Protein AF-A0A1B0ALI1-F1 (afdb_monomer_lite)

Radius of gyration: 23.18 Å; chains: 1; bounding box: 60×44×65 Å

Structure (mmCIF, N/CA/C/O backbone):
data_AF-A0A1B0ALI1-F1
#
_entry.id   AF-A0A1B0ALI1-F1
#
loop_
_atom_site.group_PDB
_atom_site.id
_atom_site.type_symbol
_atom_site.label_atom_id
_atom_site.label_alt_id
_atom_site.label_comp_id
_atom_site.label_asym_id
_atom_site.label_entity_id
_atom_site.label_seq_id
_atom_site.pdbx_PDB_ins_code
_atom_site.Cartn_x
_atom_site.Cartn_y
_atom_site.Cartn_z
_atom_site.occupancy
_atom_site.B_iso_or_equiv
_atom_site.auth_seq_id
_atom_site.auth_comp_id
_atom_site.auth_asym_id
_atom_site.auth_atom_id
_atom_site.pdbx_PDB_model_num
ATOM 1 N N . PHE A 1 1 ? 33.436 17.472 -43.144 1.00 32.84 1 PHE A N 1
ATOM 2 C CA . PHE A 1 1 ? 33.198 16.583 -41.991 1.00 32.84 1 PHE A CA 1
ATOM 3 C C . PHE A 1 1 ? 34.363 16.717 -41.020 1.00 32.84 1 PHE A C 1
ATOM 5 O O . PHE A 1 1 ? 35.356 16.025 -41.180 1.00 32.84 1 PHE A O 1
ATOM 12 N N . HIS A 1 2 ? 34.279 17.649 -40.067 1.00 31.80 2 HIS A N 1
ATOM 13 C CA . HIS A 1 2 ? 35.207 17.692 -38.935 1.00 31.80 2 HIS A CA 1
ATOM 14 C C . HIS A 1 2 ? 34.545 16.963 -37.767 1.00 31.80 2 HIS A C 1
ATOM 16 O O . HIS A 1 2 ? 33.461 17.344 -37.331 1.00 31.80 2 HIS A O 1
ATOM 22 N N . GLN A 1 3 ? 35.166 15.867 -37.336 1.00 30.95 3 GLN A N 1
ATOM 23 C CA . GLN A 1 3 ? 34.775 15.105 -36.157 1.00 30.95 3 GLN A CA 1
ATOM 24 C C . GLN A 1 3 ? 35.036 15.959 -34.913 1.00 30.95 3 GLN A C 1
ATOM 26 O O . GLN A 1 3 ? 36.178 16.317 -34.634 1.00 30.95 3 GLN A O 1
ATOM 31 N N . LEU A 1 4 ? 33.977 16.294 -34.178 1.00 31.38 4 LEU A N 1
ATOM 32 C CA . LEU A 1 4 ? 34.093 16.810 -32.818 1.00 31.38 4 LEU A CA 1
ATOM 33 C C . LEU A 1 4 ? 34.439 15.630 -31.904 1.00 31.38 4 LEU A C 1
ATOM 35 O O . LEU A 1 4 ? 33.704 14.643 -31.857 1.00 31.38 4 LEU A O 1
ATOM 39 N N . GLN A 1 5 ? 35.591 15.712 -31.238 1.00 33.09 5 GLN A N 1
ATOM 40 C CA . GLN A 1 5 ? 36.026 14.714 -30.265 1.00 33.09 5 GLN A CA 1
ATOM 41 C C . GLN A 1 5 ? 35.113 14.717 -29.025 1.00 33.09 5 GLN A C 1
ATOM 43 O O . GLN A 1 5 ? 34.617 15.778 -28.638 1.00 33.09 5 GLN A O 1
ATOM 48 N N . PRO A 1 6 ? 34.899 13.553 -28.384 1.00 28.88 6 PRO A N 1
ATOM 49 C CA . PRO A 1 6 ? 34.124 13.469 -27.158 1.00 28.88 6 PRO A CA 1
ATOM 50 C C . PRO A 1 6 ? 34.888 14.119 -26.003 1.00 28.88 6 PRO A C 1
ATOM 52 O O . PRO A 1 6 ? 36.070 13.853 -25.783 1.00 28.88 6 PRO A O 1
ATOM 55 N N . VAL A 1 7 ? 34.189 14.968 -25.253 1.00 29.80 7 VAL A N 1
ATOM 56 C CA . VAL A 1 7 ? 34.693 15.542 -24.006 1.00 29.80 7 VAL A CA 1
ATOM 57 C C . VAL A 1 7 ? 34.769 14.420 -22.968 1.00 29.80 7 VAL A C 1
ATOM 59 O O . VAL A 1 7 ? 33.751 13.863 -22.565 1.00 29.80 7 VAL A O 1
ATOM 62 N N . HIS A 1 8 ? 35.985 14.070 -22.550 1.00 27.95 8 HIS A N 1
ATOM 63 C CA . HIS A 1 8 ? 36.225 13.127 -21.461 1.00 27.95 8 HIS A CA 1
ATOM 64 C C . HIS A 1 8 ? 36.048 13.839 -20.113 1.00 27.95 8 HIS A C 1
ATOM 66 O O . HIS A 1 8 ? 36.942 14.532 -19.632 1.00 27.95 8 HIS A O 1
ATOM 72 N N . TYR A 1 9 ? 34.886 13.643 -19.490 1.00 32.22 9 TYR A N 1
ATOM 73 C CA . TYR A 1 9 ? 34.555 14.175 -18.160 1.00 32.22 9 TYR A CA 1
ATOM 74 C C . TYR A 1 9 ? 35.315 13.495 -17.007 1.00 32.22 9 TYR A C 1
ATOM 76 O O . TYR A 1 9 ? 35.195 13.914 -15.859 1.00 32.22 9 TYR A O 1
ATOM 84 N N . SER A 1 10 ? 36.149 12.494 -17.302 1.00 32.81 10 SER A N 1
ATOM 85 C CA . SER A 1 10 ? 36.986 11.780 -16.329 1.00 32.81 10 SER A CA 1
ATOM 86 C C . SER A 1 10 ? 38.002 12.670 -15.599 1.00 32.81 10 SER A C 1
ATOM 88 O O . SER A 1 10 ? 38.532 12.254 -14.579 1.00 32.81 10 SER A O 1
ATOM 90 N N . ASN A 1 11 ? 38.248 13.892 -16.083 1.00 32.81 11 ASN A N 1
ATOM 91 C CA . ASN A 1 11 ? 39.184 14.843 -15.471 1.00 32.81 11 ASN A CA 1
ATOM 92 C C . ASN A 1 11 ? 38.498 15.932 -14.619 1.00 32.81 11 ASN A C 1
ATOM 94 O O . ASN A 1 11 ? 39.184 16.824 -14.133 1.00 32.81 11 ASN A O 1
ATOM 98 N N . LEU A 1 12 ? 37.166 15.903 -14.469 1.00 33.09 12 LEU A N 1
ATOM 99 C CA . LEU A 1 12 ? 36.395 16.913 -13.719 1.00 33.09 12 LEU A CA 1
ATOM 100 C C . LEU A 1 12 ? 35.809 16.405 -12.395 1.00 33.09 12 LEU A C 1
ATOM 102 O O . LEU A 1 12 ? 35.172 17.174 -11.680 1.00 33.09 12 LEU A O 1
ATOM 106 N N . LEU A 1 13 ? 36.029 15.139 -12.050 1.00 32.25 13 LEU A N 1
ATOM 107 C CA . LEU A 1 13 ? 35.636 14.584 -10.760 1.00 32.25 13 LEU A CA 1
ATOM 108 C C . LEU A 1 13 ? 36.898 14.321 -9.946 1.00 32.25 13 LEU A C 1
ATOM 110 O O . LEU A 1 13 ? 37.387 13.195 -9.868 1.00 32.25 13 LEU A O 1
ATOM 114 N N . ASP A 1 14 ? 37.429 15.389 -9.350 1.00 30.42 14 ASP A N 1
ATOM 115 C CA . ASP A 1 14 ? 38.238 15.227 -8.149 1.00 30.42 14 ASP A CA 1
ATOM 116 C C . ASP A 1 14 ? 37.449 14.372 -7.152 1.00 30.42 14 ASP A C 1
ATOM 118 O O . ASP A 1 14 ? 36.233 14.517 -6.996 1.00 30.42 14 ASP A O 1
ATOM 122 N N . ARG A 1 15 ? 38.168 13.419 -6.557 1.00 36.44 15 ARG A N 1
ATOM 123 C CA . ARG A 1 15 ? 37.674 12.340 -5.700 1.00 36.44 15 ARG A CA 1
ATOM 124 C C . ARG A 1 15 ? 36.588 12.834 -4.743 1.00 36.44 15 ARG A C 1
ATOM 126 O O . ARG A 1 15 ? 36.885 13.466 -3.733 1.00 36.44 15 ARG A O 1
ATOM 133 N N . PHE A 1 16 ? 35.336 12.479 -5.021 1.00 32.09 16 PHE A N 1
ATOM 134 C CA . PHE A 1 16 ? 34.331 12.416 -3.971 1.00 32.09 16 PHE A CA 1
ATOM 135 C C . PHE A 1 16 ? 34.730 11.256 -3.060 1.00 32.09 16 PHE A C 1
ATOM 137 O O . PHE A 1 16 ? 34.441 10.097 -3.351 1.00 32.09 16 PHE A O 1
ATOM 144 N N . GLU A 1 17 ? 35.440 11.563 -1.977 1.00 36.41 17 GLU A N 1
ATOM 145 C CA . GLU A 1 17 ? 35.548 10.664 -0.832 1.00 36.41 17 GLU A CA 1
ATOM 146 C C . GLU A 1 17 ? 34.146 10.547 -0.223 1.00 36.41 17 GLU A C 1
ATOM 148 O O . GLU A 1 17 ? 33.720 11.338 0.620 1.00 36.41 17 GLU A O 1
ATOM 153 N N . VAL A 1 18 ? 33.370 9.593 -0.740 1.00 37.62 18 VAL A N 1
ATOM 154 C CA . VAL A 1 18 ? 32.089 9.201 -0.160 1.00 37.62 18 VAL A CA 1
ATOM 155 C C . VAL A 1 18 ? 32.411 8.464 1.132 1.00 37.62 18 VAL A C 1
ATOM 157 O O . VAL A 1 18 ? 32.644 7.261 1.125 1.00 37.62 18 VAL A O 1
ATOM 160 N N . HIS A 1 19 ? 32.453 9.197 2.241 1.00 41.09 19 HIS A N 1
ATOM 161 C CA . HIS A 1 19 ? 32.650 8.602 3.555 1.00 41.09 19 HIS A CA 1
ATOM 162 C C . HIS A 1 19 ? 31.499 7.634 3.869 1.00 41.09 19 HIS A C 1
ATOM 164 O O . HIS A 1 19 ? 30.334 8.045 3.933 1.00 41.09 19 HIS A O 1
ATOM 170 N N . CYS A 1 20 ? 31.814 6.349 4.055 1.00 41.03 20 CYS A N 1
ATOM 171 C CA . CYS A 1 20 ? 30.824 5.332 4.382 1.00 41.03 20 CYS A CA 1
ATOM 172 C C . CYS A 1 20 ? 30.666 5.206 5.911 1.00 41.03 20 CYS A C 1
ATOM 174 O O . CYS A 1 20 ? 31.640 4.936 6.615 1.00 41.03 20 CYS A O 1
ATOM 176 N N . PRO A 1 21 ? 29.448 5.350 6.467 1.00 53.84 21 PRO A N 1
ATOM 177 C CA . PRO A 1 21 ? 29.179 5.010 7.863 1.00 53.84 21 PRO A CA 1
ATOM 178 C C . PRO A 1 21 ? 29.490 3.529 8.147 1.00 53.84 21 PRO A C 1
ATOM 180 O O . PRO A 1 21 ? 29.263 2.667 7.297 1.00 53.84 21 PRO A O 1
ATOM 183 N N . SER A 1 22 ? 29.977 3.215 9.354 1.00 58.53 22 SER A N 1
ATOM 184 C CA . SER A 1 22 ? 30.558 1.900 9.701 1.00 58.53 22 SER A CA 1
ATOM 185 C C . SER A 1 22 ? 29.599 0.695 9.630 1.00 58.53 22 SER A C 1
ATOM 187 O O . SER A 1 22 ? 30.050 -0.459 9.636 1.00 58.53 22 SER A O 1
ATOM 189 N N . ASP A 1 23 ? 28.289 0.940 9.558 1.00 76.19 23 ASP A N 1
ATOM 190 C CA . ASP A 1 23 ? 27.212 -0.053 9.480 1.00 76.19 23 ASP A CA 1
ATOM 191 C C . ASP A 1 23 ? 26.633 -0.240 8.063 1.00 76.19 23 ASP A C 1
ATOM 193 O O . ASP A 1 23 ? 25.778 -1.110 7.848 1.00 76.19 23 ASP A O 1
ATOM 197 N N . LYS A 1 24 ? 27.108 0.534 7.081 1.00 77.94 24 LYS A N 1
ATOM 198 C CA . LYS A 1 24 ? 26.662 0.468 5.685 1.00 77.94 24 LYS A CA 1
ATOM 199 C C . LYS A 1 24 ? 27.720 -0.149 4.776 1.00 77.94 24 LYS A C 1
ATOM 201 O O . LYS A 1 24 ? 28.886 -0.292 5.124 1.00 77.94 24 LYS A O 1
ATOM 206 N N . CYS A 1 25 ? 27.256 -0.600 3.620 1.00 79.44 25 CYS A N 1
ATOM 207 C CA . CYS A 1 25 ? 28.050 -1.130 2.529 1.00 79.44 25 CYS A CA 1
ATOM 208 C C . CYS A 1 25 ? 27.722 -0.352 1.265 1.00 79.44 25 CYS A C 1
ATOM 210 O O . CYS A 1 25 ? 26.548 -0.230 0.896 1.00 79.44 25 CYS A O 1
ATOM 212 N N . LEU A 1 26 ? 28.757 0.121 0.585 1.00 77.50 26 LEU A N 1
ATOM 213 C CA . LEU A 1 26 ? 28.630 0.730 -0.727 1.00 77.50 26 LEU A CA 1
ATOM 214 C C . LEU A 1 26 ? 28.627 -0.365 -1.798 1.00 77.50 26 LEU A C 1
ATOM 216 O O . LEU A 1 26 ? 29.558 -1.168 -1.871 1.00 77.50 26 LEU A O 1
ATOM 220 N N . LEU A 1 27 ? 27.570 -0.418 -2.614 1.00 75.38 27 LEU A N 1
ATOM 221 C CA . LEU A 1 27 ? 27.485 -1.338 -3.746 1.00 75.38 27 LEU A CA 1
ATOM 222 C C . LEU A 1 27 ? 27.875 -0.648 -5.051 1.00 75.38 27 LEU A C 1
ATOM 224 O O . LEU A 1 27 ? 27.287 0.371 -5.412 1.00 75.38 27 LEU A O 1
ATOM 228 N N . LEU A 1 28 ? 28.812 -1.265 -5.769 1.00 75.94 28 LEU A N 1
ATOM 229 C CA . LEU A 1 28 ? 29.236 -0.872 -7.113 1.00 75.94 28 LEU A CA 1
ATOM 230 C C . LEU A 1 28 ? 28.775 -1.891 -8.158 1.00 75.94 28 LEU A C 1
ATOM 232 O O . LEU A 1 28 ? 28.726 -3.093 -7.883 1.00 75.94 28 LEU A O 1
ATOM 236 N N . ALA A 1 29 ? 28.479 -1.418 -9.361 1.00 75.69 29 ALA A N 1
ATOM 237 C CA . ALA A 1 29 ? 28.271 -2.228 -10.553 1.00 75.69 29 ALA A CA 1
ATOM 238 C C . ALA A 1 29 ? 29.623 -2.732 -11.119 1.00 75.69 29 ALA A C 1
ATOM 240 O O . ALA A 1 29 ? 30.680 -2.261 -10.695 1.00 75.69 29 ALA A O 1
ATOM 241 N N . PRO A 1 30 ? 29.637 -3.714 -12.047 1.00 79.56 30 PRO A N 1
ATOM 242 C CA . PRO A 1 30 ? 30.870 -4.255 -12.629 1.00 79.56 30 PRO A CA 1
ATOM 243 C C . PRO A 1 30 ? 31.779 -3.217 -13.297 1.00 79.56 30 PRO A C 1
ATOM 245 O O . PRO A 1 30 ? 32.979 -3.451 -13.402 1.00 79.56 30 PRO A O 1
ATOM 248 N N . ASP A 1 31 ? 31.206 -2.106 -13.752 1.00 71.94 31 ASP A N 1
ATOM 249 C CA . ASP A 1 31 ? 31.863 -0.952 -14.369 1.00 71.94 31 ASP A CA 1
ATOM 250 C C . ASP A 1 31 ? 32.210 0.161 -13.364 1.00 71.94 31 ASP A C 1
ATOM 252 O O . ASP A 1 31 ? 32.497 1.285 -13.765 1.00 71.94 31 ASP A O 1
ATOM 256 N N . ASP A 1 32 ? 32.209 -0.159 -12.066 1.00 63.19 32 ASP A N 1
ATOM 257 C CA . ASP A 1 32 ? 32.505 0.753 -10.956 1.00 63.19 32 ASP A CA 1
ATOM 258 C C . ASP A 1 32 ? 31.491 1.891 -10.759 1.00 63.19 32 ASP A C 1
ATOM 260 O O . ASP A 1 32 ? 31.721 2.803 -9.964 1.00 63.19 32 ASP A O 1
ATOM 264 N N . GLU A 1 33 ? 30.325 1.812 -11.405 1.00 60.09 33 GLU A N 1
ATOM 265 C CA . GLU A 1 33 ? 29.232 2.749 -11.165 1.00 60.09 33 GLU A CA 1
ATOM 266 C C . GLU A 1 33 ? 28.601 2.525 -9.778 1.00 60.09 33 GLU A C 1
ATOM 268 O O . GLU A 1 33 ? 28.365 1.387 -9.357 1.00 60.09 33 GLU A O 1
ATOM 273 N N . PHE A 1 34 ? 28.290 3.603 -9.052 1.00 63.97 34 PHE A N 1
ATOM 274 C CA . PHE A 1 34 ? 27.552 3.509 -7.793 1.00 63.97 34 PHE A CA 1
ATOM 275 C C . PHE A 1 34 ? 26.134 2.980 -8.026 1.00 63.97 34 PHE A C 1
ATOM 277 O O . PHE A 1 34 ? 25.374 3.531 -8.817 1.00 63.97 34 PHE A O 1
ATOM 284 N N . VAL A 1 35 ? 25.750 1.950 -7.272 1.00 67.06 35 VAL A N 1
ATOM 285 C CA . VAL A 1 35 ? 24.404 1.368 -7.329 1.00 67.06 35 VAL A CA 1
ATOM 286 C C . VAL A 1 35 ? 23.538 1.902 -6.193 1.00 67.06 35 VAL A C 1
ATOM 288 O O . VAL A 1 35 ? 22.478 2.476 -6.429 1.00 67.06 35 VAL A O 1
ATOM 291 N N . CYS A 1 36 ? 23.945 1.653 -4.945 1.00 65.19 36 CYS A N 1
ATOM 292 C CA . CYS A 1 36 ? 23.231 2.090 -3.742 1.00 65.19 36 CYS A CA 1
ATOM 293 C C . CYS A 1 36 ? 24.068 1.863 -2.469 1.00 65.19 36 CYS A C 1
ATOM 295 O O . CYS A 1 36 ? 25.071 1.147 -2.486 1.00 65.19 36 CYS A O 1
ATOM 297 N N . LEU A 1 37 ? 23.597 2.416 -1.345 1.00 70.44 37 LEU A N 1
ATOM 298 C CA . LEU A 1 37 ? 24.033 2.034 0.001 1.00 70.44 37 LEU A CA 1
ATOM 299 C C . LEU A 1 37 ? 23.087 0.974 0.571 1.00 70.44 37 LEU A C 1
ATOM 301 O O . LEU A 1 37 ? 21.864 1.136 0.552 1.00 70.44 37 LEU A O 1
ATOM 305 N N . VAL A 1 38 ? 23.650 -0.100 1.113 1.00 73.62 38 VAL A N 1
ATOM 306 C CA . VAL A 1 38 ? 22.904 -1.164 1.796 1.00 73.62 38 VAL A CA 1
ATOM 307 C C . VAL A 1 38 ? 23.447 -1.384 3.199 1.00 73.62 38 VAL A C 1
ATOM 309 O O . VAL A 1 38 ? 24.514 -0.892 3.546 1.00 73.62 38 VAL A O 1
ATOM 312 N N . ASP A 1 39 ? 22.728 -2.141 4.022 1.00 82.69 39 ASP A N 1
ATOM 313 C CA . ASP A 1 39 ? 23.275 -2.594 5.301 1.00 82.69 39 ASP A CA 1
ATOM 314 C C . ASP A 1 39 ? 24.482 -3.510 5.079 1.00 82.69 39 ASP A C 1
ATOM 316 O O . ASP A 1 39 ? 24.499 -4.327 4.150 1.00 82.69 39 ASP A O 1
ATOM 320 N N . LYS A 1 40 ? 25.472 -3.425 5.972 1.00 85.44 40 LYS A N 1
ATOM 321 C CA . LYS A 1 40 ? 26.687 -4.250 5.935 1.00 85.44 40 LYS A CA 1
ATOM 322 C C . LYS A 1 40 ? 26.400 -5.746 5.767 1.00 85.44 40 LYS A C 1
ATOM 324 O O . LYS A 1 40 ? 27.022 -6.400 4.934 1.00 85.44 40 LYS A O 1
ATOM 329 N N . SER A 1 41 ? 25.384 -6.258 6.461 1.00 87.88 41 SER A N 1
ATOM 330 C CA . SER A 1 41 ? 24.934 -7.656 6.376 1.00 87.88 41 SER A CA 1
ATOM 331 C C . SER A 1 41 ? 24.560 -8.091 4.954 1.00 87.88 41 SER A C 1
ATOM 333 O O . SER A 1 41 ? 24.792 -9.233 4.557 1.00 87.88 41 SER A O 1
ATOM 335 N N . LYS A 1 42 ? 24.012 -7.175 4.149 1.00 80.38 42 LYS A N 1
ATOM 336 C CA . LYS A 1 42 ? 23.669 -7.436 2.751 1.00 80.38 42 LYS A CA 1
ATOM 337 C C . LYS A 1 42 ? 24.913 -7.442 1.866 1.00 80.38 42 LYS A C 1
ATOM 339 O O . LYS A 1 42 ? 25.015 -8.294 0.989 1.00 80.38 42 LYS A O 1
ATOM 344 N N . GLY A 1 43 ? 25.871 -6.549 2.115 1.00 87.62 43 GLY A N 1
ATOM 345 C CA . GLY A 1 43 ? 27.181 -6.588 1.457 1.00 87.62 43 GLY A CA 1
ATOM 346 C C . GLY A 1 43 ? 27.932 -7.894 1.736 1.00 87.62 43 GLY A C 1
ATOM 347 O O . GLY A 1 43 ? 28.430 -8.536 0.815 1.00 87.62 43 GLY A O 1
ATOM 348 N N . GLU A 1 44 ? 27.934 -8.351 2.989 1.00 90.31 44 GLU A N 1
ATOM 349 C CA . GLU A 1 44 ? 28.519 -9.639 3.388 1.00 90.31 44 GLU A CA 1
ATOM 350 C C . GLU A 1 44 ? 27.839 -10.821 2.691 1.00 90.31 44 GLU A C 1
ATOM 352 O O . GLU A 1 44 ? 28.517 -11.745 2.241 1.00 90.31 44 GLU A O 1
ATOM 357 N N . TRP A 1 45 ? 26.514 -10.772 2.534 1.00 92.12 45 TRP A N 1
ATOM 358 C CA . TRP A 1 45 ? 25.770 -11.767 1.765 1.00 92.12 45 TRP A CA 1
ATOM 359 C C . TRP A 1 45 ? 26.233 -11.830 0.298 1.00 92.12 45 TRP A C 1
ATOM 361 O O . TRP A 1 45 ? 26.481 -12.924 -0.204 1.00 92.12 45 TRP A O 1
ATOM 371 N N . TYR A 1 46 ? 26.458 -10.690 -0.371 1.00 91.44 46 TYR A N 1
ATOM 372 C CA . TYR A 1 46 ? 27.001 -10.672 -1.742 1.00 91.44 46 TYR A CA 1
ATOM 373 C C . TYR A 1 46 ? 28.385 -11.327 -1.844 1.00 91.44 46 TYR A C 1
ATOM 375 O O . TYR A 1 46 ? 28.674 -12.000 -2.836 1.00 91.44 46 TYR A O 1
ATOM 383 N N . LEU A 1 47 ? 29.238 -11.147 -0.831 1.00 89.81 47 LEU A N 1
ATOM 384 C CA . LEU A 1 47 ? 30.556 -11.785 -0.778 1.00 89.81 47 LEU A CA 1
ATOM 385 C C . LEU A 1 47 ? 30.441 -13.293 -0.541 1.00 89.81 47 LEU A C 1
ATOM 387 O O . LEU A 1 47 ? 31.090 -14.077 -1.237 1.00 89.81 47 LEU A O 1
ATOM 391 N N . LYS A 1 48 ? 29.588 -13.693 0.409 1.00 92.38 48 LYS A N 1
ATOM 392 C CA . LYS A 1 48 ? 29.349 -15.091 0.781 1.00 92.38 48 LYS A CA 1
ATOM 393 C C . LYS A 1 48 ? 28.793 -15.909 -0.382 1.00 92.38 48 LYS A C 1
ATOM 395 O O . LYS A 1 48 ? 29.280 -17.001 -0.639 1.00 92.38 48 LYS A O 1
ATOM 400 N N . GLU A 1 49 ? 27.813 -15.369 -1.099 1.00 92.38 49 GLU A N 1
ATOM 401 C CA . GLU A 1 49 ? 27.187 -16.036 -2.247 1.00 92.38 49 GLU A CA 1
ATOM 402 C C . GLU A 1 49 ? 28.022 -15.912 -3.532 1.00 92.38 49 GLU A C 1
ATOM 404 O O . GLU A 1 49 ? 27.583 -16.295 -4.615 1.00 92.38 49 GLU A O 1
ATOM 409 N N . HIS A 1 50 ? 29.232 -15.346 -3.442 1.00 90.19 50 HIS A N 1
ATOM 410 C CA . HIS A 1 50 ? 30.113 -15.093 -4.579 1.00 90.19 50 HIS A CA 1
ATOM 411 C C . HIS A 1 50 ? 29.456 -14.265 -5.696 1.00 90.19 50 HIS A C 1
ATOM 413 O O . HIS A 1 50 ? 29.840 -14.381 -6.864 1.00 90.19 50 HIS A O 1
ATOM 419 N N . LEU A 1 51 ? 28.501 -13.405 -5.336 1.00 87.44 51 LEU A N 1
ATOM 420 C CA . LEU A 1 51 ? 27.778 -12.493 -6.224 1.00 87.44 51 LEU A CA 1
ATOM 421 C C . LEU A 1 51 ? 28.459 -11.126 -6.346 1.00 87.44 51 LEU A C 1
ATOM 423 O O . LEU A 1 51 ? 28.103 -10.343 -7.224 1.00 87.44 51 LEU A O 1
ATOM 427 N N . GLY A 1 52 ? 29.453 -10.847 -5.505 1.00 90.19 52 GLY A N 1
ATOM 428 C CA . GLY A 1 52 ? 30.287 -9.655 -5.575 1.00 90.19 52 GLY A CA 1
ATOM 429 C C . GLY A 1 52 ? 31.709 -9.891 -5.074 1.00 90.19 52 GLY A C 1
ATOM 430 O O . GLY A 1 52 ? 32.060 -10.977 -4.613 1.00 90.19 52 GLY A O 1
ATOM 431 N N . THR A 1 53 ? 32.536 -8.862 -5.193 1.00 90.06 53 THR A N 1
ATOM 432 C CA . THR A 1 53 ? 33.931 -8.809 -4.756 1.00 90.06 53 THR A CA 1
ATOM 433 C C . THR A 1 53 ? 34.140 -7.579 -3.893 1.00 90.06 53 THR A C 1
ATOM 435 O O . THR A 1 53 ? 33.679 -6.495 -4.247 1.00 90.06 53 THR A O 1
ATOM 438 N N . LYS A 1 54 ? 34.843 -7.735 -2.773 1.00 87.75 54 LYS A N 1
ATOM 439 C CA . LYS A 1 54 ? 35.177 -6.616 -1.894 1.00 87.75 54 LYS A CA 1
ATOM 440 C C . LYS A 1 54 ? 36.224 -5.737 -2.581 1.00 87.75 54 LYS A C 1
ATOM 442 O O . LYS A 1 54 ? 37.231 -6.266 -3.044 1.00 87.75 54 LYS A O 1
ATOM 447 N N . VAL A 1 55 ? 35.959 -4.436 -2.668 1.00 81.38 55 VAL A N 1
ATOM 448 C CA . VAL A 1 55 ? 36.838 -3.452 -3.328 1.00 81.38 55 VAL A CA 1
ATOM 449 C C . VAL A 1 55 ? 37.609 -2.639 -2.300 1.00 81.38 55 VAL A C 1
ATOM 451 O O . VAL A 1 55 ? 38.803 -2.431 -2.476 1.00 81.38 55 VAL A O 1
ATOM 454 N N . ASP A 1 56 ? 36.942 -2.255 -1.210 1.00 72.12 56 ASP A N 1
ATOM 455 C CA . ASP A 1 56 ? 37.539 -1.483 -0.123 1.00 72.12 56 ASP A CA 1
ATOM 456 C C . ASP A 1 56 ? 37.224 -2.123 1.235 1.00 72.12 56 ASP A C 1
ATOM 458 O O . ASP A 1 56 ? 36.100 -2.571 1.499 1.00 72.12 56 ASP A O 1
ATOM 462 N N . CYS A 1 57 ? 38.244 -2.203 2.088 1.00 61.91 57 CYS A N 1
ATOM 463 C CA . CYS A 1 57 ? 38.149 -2.729 3.437 1.00 61.91 57 CYS A CA 1
ATOM 464 C C . CYS A 1 57 ? 37.775 -1.691 4.490 1.00 61.91 57 CYS A C 1
ATOM 466 O O . CYS A 1 57 ? 37.104 -2.094 5.442 1.00 61.91 57 CYS A O 1
ATOM 468 N N . GLU A 1 58 ? 38.179 -0.434 4.323 1.00 58.97 58 GLU A N 1
ATOM 469 C CA . GLU A 1 58 ? 37.970 0.640 5.295 1.00 58.97 58 GLU A CA 1
ATOM 470 C C . GLU A 1 58 ? 36.527 1.159 5.219 1.00 58.97 58 GLU A C 1
ATOM 472 O O . GLU A 1 58 ? 35.833 1.154 6.234 1.00 58.97 58 GLU A O 1
ATOM 477 N N . ASP A 1 59 ? 36.017 1.421 4.012 1.00 63.91 59 ASP A N 1
ATOM 478 C CA . ASP A 1 59 ? 34.637 1.889 3.772 1.00 63.91 59 ASP A CA 1
ATOM 479 C C . ASP A 1 59 ? 33.629 0.758 3.459 1.00 63.91 59 ASP A C 1
ATOM 481 O O . ASP A 1 59 ? 32.491 1.001 3.068 1.00 63.91 59 ASP A O 1
ATOM 485 N N . PHE A 1 60 ? 34.043 -0.506 3.605 1.00 77.44 60 PHE A N 1
ATOM 486 C CA . PHE A 1 60 ? 33.254 -1.709 3.294 1.00 77.44 60 PHE A CA 1
ATOM 487 C C . PHE A 1 60 ? 32.477 -1.629 1.959 1.00 77.44 60 PHE A C 1
ATOM 489 O O . PHE A 1 60 ? 31.245 -1.666 1.904 1.00 77.44 60 PHE A O 1
ATOM 496 N N . THR A 1 61 ? 33.220 -1.591 0.852 1.00 80.44 61 THR A N 1
ATOM 497 C CA . THR A 1 61 ? 32.661 -1.503 -0.507 1.00 80.44 61 THR A CA 1
ATOM 498 C C . THR A 1 61 ? 32.640 -2.863 -1.203 1.00 80.44 61 THR A C 1
ATOM 500 O O . THR A 1 61 ? 33.639 -3.592 -1.199 1.00 80.44 61 THR A O 1
ATOM 503 N N . VAL A 1 62 ? 31.524 -3.205 -1.851 1.00 86.38 62 VAL A N 1
ATOM 504 C CA . VAL A 1 62 ? 31.345 -4.447 -2.616 1.00 86.38 62 VAL A CA 1
ATOM 505 C C . VAL A 1 62 ? 30.922 -4.140 -4.051 1.00 86.38 62 VAL A C 1
ATOM 507 O O . VAL A 1 62 ? 29.882 -3.542 -4.300 1.00 86.38 62 VAL A O 1
ATOM 510 N N . ARG A 1 63 ? 31.697 -4.632 -5.018 1.00 88.81 63 ARG A N 1
ATOM 511 C CA . ARG A 1 63 ? 31.350 -4.625 -6.442 1.00 88.81 63 ARG A CA 1
ATOM 512 C C . ARG A 1 63 ? 30.589 -5.889 -6.797 1.00 88.81 63 ARG A C 1
ATOM 514 O O . ARG A 1 63 ? 31.112 -6.981 -6.589 1.00 88.81 63 ARG A O 1
ATOM 521 N N . VAL A 1 64 ? 29.382 -5.783 -7.335 1.00 87.62 64 VAL A N 1
ATOM 522 C CA . VAL A 1 64 ? 28.625 -6.954 -7.795 1.00 87.62 64 VAL A CA 1
ATOM 523 C C . VAL A 1 64 ? 29.197 -7.478 -9.116 1.00 87.62 64 VAL A C 1
ATOM 525 O O . VAL A 1 64 ? 29.646 -6.708 -9.957 1.00 87.62 64 VAL A O 1
ATOM 528 N N . LYS A 1 65 ? 29.194 -8.800 -9.315 1.00 85.19 65 LYS A N 1
ATOM 529 C CA . LYS A 1 65 ? 29.721 -9.445 -10.536 1.00 85.19 65 LYS A CA 1
ATOM 530 C C . LYS A 1 65 ? 28.793 -9.295 -11.732 1.00 85.19 65 LYS A C 1
ATOM 532 O O . LYS A 1 65 ? 29.245 -9.208 -12.867 1.00 85.19 65 LYS A O 1
ATOM 537 N N . HIS A 1 66 ? 27.495 -9.312 -11.461 1.00 77.75 66 HIS A N 1
ATOM 538 C CA . HIS A 1 66 ? 26.460 -9.158 -12.465 1.00 77.75 66 HIS A CA 1
ATOM 539 C C . HIS A 1 66 ? 25.547 -8.038 -12.001 1.00 77.75 66 HIS A C 1
ATOM 541 O O . HIS A 1 66 ? 24.856 -8.164 -10.991 1.00 77.75 66 HIS A O 1
ATOM 547 N N . PHE A 1 67 ? 25.549 -6.953 -12.755 1.00 67.94 67 PHE A N 1
ATOM 548 C CA . PHE A 1 67 ? 24.506 -5.951 -12.693 1.00 67.94 67 PHE A CA 1
ATOM 549 C C . PHE A 1 67 ? 23.756 -6.043 -14.018 1.00 67.94 67 PHE A C 1
ATOM 551 O O . PHE A 1 67 ? 24.403 -6.188 -15.061 1.00 67.94 67 PHE A O 1
ATOM 558 N N . PRO A 1 68 ? 22.414 -6.085 -14.016 1.00 52.97 68 PRO A N 1
ATOM 559 C CA . PRO A 1 68 ? 21.691 -6.152 -15.270 1.00 52.97 68 PRO A CA 1
ATOM 560 C C . PRO A 1 68 ? 22.112 -4.955 -16.137 1.00 52.97 68 PRO A C 1
ATOM 562 O O . PRO A 1 68 ? 22.136 -3.841 -15.624 1.00 52.97 68 PRO A O 1
ATOM 565 N N . PRO A 1 69 ? 22.355 -5.133 -17.451 1.00 47.50 69 PRO A N 1
ATOM 566 C CA . PRO A 1 69 ? 22.600 -4.036 -18.395 1.00 47.50 69 PRO A CA 1
ATOM 567 C C . PRO A 1 69 ? 21.318 -3.231 -18.662 1.00 47.50 69 PRO A C 1
ATOM 569 O O . PRO A 1 69 ? 21.121 -2.642 -19.722 1.00 47.50 69 PRO A O 1
ATOM 572 N N . ILE A 1 70 ? 20.404 -3.233 -17.695 1.00 44.31 70 ILE A N 1
ATOM 573 C CA . ILE A 1 70 ? 19.455 -2.164 -17.519 1.00 44.31 70 ILE A CA 1
ATOM 574 C C . ILE A 1 70 ? 20.338 -1.022 -17.051 1.00 44.31 70 ILE A C 1
ATOM 576 O O . ILE A 1 70 ? 20.598 -0.888 -15.859 1.00 44.31 70 ILE A O 1
ATOM 580 N N . GLN A 1 71 ? 20.814 -0.229 -18.011 1.00 41.56 71 GLN A N 1
ATOM 581 C CA . GLN A 1 71 ? 21.140 1.147 -17.712 1.00 41.56 71 GLN A CA 1
ATOM 582 C C . GLN A 1 71 ? 19.931 1.655 -16.932 1.00 41.56 71 GLN A C 1
ATOM 584 O O . GLN A 1 71 ? 18.823 1.762 -17.466 1.00 41.56 71 GLN A O 1
ATOM 589 N N . THR A 1 72 ? 20.106 1.870 -15.639 1.00 38.97 72 THR A N 1
ATOM 590 C CA . THR A 1 72 ? 19.227 2.709 -14.847 1.00 38.97 72 THR A CA 1
ATOM 591 C C . THR A 1 72 ? 19.404 4.121 -15.388 1.00 38.97 72 THR A C 1
ATOM 593 O O . THR A 1 72 ? 19.943 4.985 -14.709 1.00 38.97 72 THR A O 1
ATOM 596 N N . ILE A 1 73 ? 19.003 4.348 -16.647 1.00 35.59 73 ILE A N 1
ATOM 597 C CA . ILE A 1 73 ? 18.922 5.669 -17.246 1.00 35.59 73 ILE A CA 1
ATOM 598 C C . ILE A 1 73 ? 17.967 6.435 -16.339 1.00 35.59 73 ILE A C 1
ATOM 600 O O . ILE A 1 73 ? 16.766 6.177 -16.307 1.00 35.59 73 ILE A O 1
ATOM 604 N N . GLY A 1 74 ? 18.545 7.326 -15.541 1.00 39.28 74 GLY A N 1
ATOM 605 C CA . GLY A 1 74 ? 17.839 8.397 -14.859 1.00 39.28 74 GLY A CA 1
ATOM 606 C C . GLY A 1 74 ? 17.499 8.206 -13.382 1.00 39.28 74 GLY A C 1
ATOM 607 O O . GLY A 1 74 ? 17.200 9.214 -12.754 1.00 39.28 74 GLY A O 1
ATOM 608 N N . TYR A 1 75 ? 17.554 7.008 -12.781 1.00 41.72 75 TYR A N 1
ATOM 609 C CA . TYR A 1 75 ? 17.016 6.858 -11.409 1.00 41.72 75 TYR A CA 1
ATOM 610 C C . TYR A 1 75 ? 17.994 7.269 -10.291 1.00 41.72 75 TYR A C 1
ATOM 612 O O . TYR A 1 75 ? 17.551 7.793 -9.273 1.00 41.72 75 TYR A O 1
ATOM 620 N N . TYR A 1 76 ? 19.309 7.100 -10.486 1.00 38.75 76 TYR A N 1
ATOM 621 C CA . TYR A 1 76 ? 20.335 7.485 -9.495 1.00 38.75 76 TYR A CA 1
ATOM 622 C C . TYR A 1 76 ? 21.396 8.474 -10.015 1.00 38.75 76 TYR A C 1
ATOM 624 O O . TYR A 1 76 ? 22.241 8.907 -9.241 1.00 38.75 76 TYR A O 1
ATOM 632 N N . GLN A 1 77 ? 21.349 8.862 -11.296 1.00 36.97 77 GLN A N 1
ATOM 633 C CA . GLN A 1 77 ? 22.392 9.686 -11.936 1.00 36.97 77 GLN A CA 1
ATOM 634 C C . GLN A 1 77 ? 21.976 11.121 -12.291 1.00 36.97 77 GLN A C 1
ATOM 636 O O . GLN A 1 77 ? 22.797 11.900 -12.769 1.00 36.97 77 GLN A O 1
ATOM 641 N N . GLY A 1 78 ? 20.717 11.503 -12.087 1.00 38.44 78 GLY A N 1
ATOM 642 C CA . GLY A 1 78 ? 20.332 12.901 -12.251 1.00 38.44 78 GLY A CA 1
ATOM 643 C C . GLY A 1 78 ? 20.594 13.681 -10.968 1.00 38.44 78 GLY A C 1
ATOM 644 O O . GLY A 1 78 ? 20.385 13.155 -9.875 1.00 38.44 78 GLY A O 1
ATOM 645 N N . LEU A 1 79 ? 20.956 14.960 -11.090 1.00 40.81 79 LEU A N 1
ATOM 646 C CA . LEU A 1 79 ? 20.723 15.996 -10.070 1.00 40.81 79 LEU A CA 1
ATOM 647 C C . LEU A 1 79 ? 19.200 16.162 -9.859 1.00 40.81 79 LEU A C 1
ATOM 649 O O . LEU A 1 79 ? 18.621 17.217 -10.108 1.00 40.81 79 LEU A O 1
ATOM 653 N N . ASN A 1 80 ? 18.526 15.068 -9.509 1.00 49.16 80 ASN A N 1
ATOM 654 C CA . ASN A 1 80 ? 17.086 14.929 -9.536 1.00 49.16 80 ASN A CA 1
ATOM 655 C C . ASN A 1 80 ? 16.548 15.558 -8.266 1.00 49.16 80 ASN A C 1
ATOM 657 O O . ASN A 1 80 ? 16.599 14.971 -7.187 1.00 49.16 80 ASN A O 1
ATOM 661 N N . VAL A 1 81 ? 16.018 16.764 -8.410 1.00 53.81 81 VAL A N 1
ATOM 662 C CA . VAL A 1 81 ? 15.090 17.330 -7.441 1.00 53.81 81 VAL A CA 1
ATOM 663 C C . VAL A 1 81 ? 13.980 16.291 -7.226 1.00 53.81 81 VAL A C 1
ATOM 665 O O . VAL A 1 81 ? 13.210 16.006 -8.142 1.00 53.81 81 VAL A O 1
ATOM 668 N N . THR A 1 82 ? 13.937 15.657 -6.052 1.00 64.12 82 THR A N 1
ATOM 669 C CA . THR A 1 82 ? 12.957 14.615 -5.728 1.00 64.12 82 THR A CA 1
ATOM 670 C C . THR A 1 82 ? 11.586 15.249 -5.531 1.00 64.12 82 THR A C 1
ATOM 672 O O . THR A 1 82 ? 11.220 15.692 -4.444 1.00 64.12 82 THR A O 1
ATOM 675 N N . GLN A 1 83 ? 10.828 15.339 -6.622 1.00 78.00 83 GLN A N 1
ATOM 676 C CA . GLN A 1 83 ? 9.534 16.006 -6.650 1.00 78.00 83 GLN A CA 1
ATOM 677 C C . GLN A 1 83 ? 8.376 15.027 -6.412 1.00 78.00 83 GLN A C 1
ATOM 679 O O . GLN A 1 83 ? 8.360 13.900 -6.909 1.00 78.00 83 GLN A O 1
ATOM 684 N N . CYS A 1 84 ? 7.373 15.462 -5.654 1.00 78.25 84 CYS A N 1
ATOM 685 C CA . CYS A 1 84 ? 6.164 14.695 -5.402 1.00 78.25 84 CYS A CA 1
ATOM 686 C C . CYS A 1 84 ? 5.333 14.638 -6.682 1.00 78.25 84 CYS A C 1
ATOM 688 O O . CYS A 1 84 ? 4.902 15.675 -7.180 1.00 78.25 84 CYS A O 1
ATOM 690 N N . HIS A 1 85 ? 5.023 13.437 -7.168 1.00 79.50 85 HIS A N 1
ATOM 691 C CA . HIS A 1 85 ? 4.234 13.271 -8.392 1.00 79.50 85 HIS A CA 1
ATOM 692 C C . HIS A 1 85 ? 2.792 13.780 -8.273 1.00 79.50 85 HIS A C 1
ATOM 694 O O . HIS A 1 85 ? 2.152 13.992 -9.296 1.00 79.50 85 HIS A O 1
ATOM 700 N N . ILE A 1 86 ? 2.269 13.970 -7.054 1.00 77.94 86 ILE A N 1
ATOM 701 C CA . ILE A 1 86 ? 0.929 14.534 -6.834 1.00 77.94 86 ILE A CA 1
ATOM 702 C C . ILE A 1 86 ? 0.988 16.062 -6.735 1.00 77.94 86 ILE A C 1
ATOM 704 O O . ILE A 1 86 ? 0.327 16.746 -7.510 1.00 77.94 86 ILE A O 1
ATOM 708 N N . CYS A 1 87 ? 1.742 16.608 -5.775 1.00 77.94 87 CYS A N 1
ATOM 709 C CA . CYS A 1 87 ? 1.686 18.040 -5.450 1.00 77.94 87 CYS A CA 1
ATOM 710 C C . CYS A 1 87 ? 2.849 18.871 -5.999 1.00 77.94 87 CYS A C 1
ATOM 712 O O . CYS A 1 87 ? 2.816 20.089 -5.881 1.00 77.94 87 CYS A O 1
ATOM 714 N N . GLY A 1 88 ? 3.879 18.245 -6.566 1.00 77.12 88 GLY A N 1
ATOM 715 C CA . GLY A 1 88 ? 5.021 18.965 -7.115 1.00 77.12 88 GLY A CA 1
ATOM 716 C C . GLY A 1 88 ? 6.021 19.495 -6.075 1.00 77.12 88 GLY A C 1
ATOM 717 O O . GLY A 1 88 ? 6.940 20.218 -6.442 1.00 77.12 88 GLY A O 1
ATOM 718 N N . GLU A 1 89 ? 5.879 19.162 -4.794 1.00 76.06 89 GLU A N 1
ATOM 719 C CA . GLU A 1 89 ? 6.821 19.606 -3.754 1.00 76.06 89 GLU A CA 1
ATOM 720 C C . GLU A 1 89 ? 8.133 18.820 -3.822 1.00 76.06 89 GLU A C 1
ATOM 722 O O . GLU A 1 89 ? 8.128 17.629 -4.128 1.00 76.06 89 GLU A O 1
ATOM 727 N N . THR A 1 90 ? 9.259 19.468 -3.529 1.00 73.69 90 THR A N 1
ATOM 728 C CA . THR A 1 90 ? 10.611 18.893 -3.673 1.00 73.69 90 THR A CA 1
ATOM 729 C C . THR A 1 90 ? 11.067 18.077 -2.453 1.00 73.69 90 THR A C 1
ATOM 731 O O . THR A 1 90 ? 12.254 17.811 -2.285 1.00 73.69 90 THR A O 1
ATOM 734 N N . ASP A 1 91 ? 10.133 17.715 -1.572 1.00 64.88 91 ASP A N 1
ATOM 735 C CA . ASP A 1 91 ? 10.325 16.942 -0.340 1.00 64.88 91 ASP A CA 1
ATOM 736 C C . ASP A 1 91 ? 9.798 15.495 -0.474 1.00 64.88 91 ASP A C 1
ATOM 738 O O . ASP A 1 91 ? 9.353 14.865 0.494 1.00 64.88 91 ASP A O 1
ATOM 742 N N . ALA A 1 92 ? 9.802 14.947 -1.693 1.00 64.50 92 ALA A N 1
ATOM 743 C CA . ALA A 1 92 ? 9.242 13.630 -1.962 1.00 64.50 92 ALA A CA 1
ATOM 744 C C . ALA A 1 92 ? 10.247 12.509 -1.703 1.00 64.50 92 ALA A C 1
ATOM 746 O O . ALA A 1 92 ? 11.034 12.132 -2.566 1.00 64.50 92 ALA A O 1
ATOM 747 N N . PHE A 1 93 ? 10.172 11.930 -0.507 1.00 70.94 93 PHE A N 1
ATOM 748 C CA . PHE A 1 93 ? 11.078 10.857 -0.085 1.00 70.94 93 PHE A CA 1
ATOM 749 C C . PHE A 1 93 ? 10.434 9.466 -0.076 1.00 70.94 93 PHE A C 1
ATOM 751 O O . PHE A 1 93 ? 11.130 8.468 0.108 1.00 70.94 93 PHE A O 1
ATOM 758 N N . VAL A 1 94 ? 9.111 9.358 -0.253 1.00 74.38 94 VAL A N 1
ATOM 759 C CA . VAL A 1 94 ? 8.430 8.058 -0.190 1.00 74.38 94 VAL A CA 1
ATOM 760 C C . VAL A 1 94 ? 8.304 7.454 -1.578 1.00 74.38 94 VAL A C 1
ATOM 762 O O . VAL A 1 94 ? 7.592 7.975 -2.432 1.00 74.38 94 VAL A O 1
ATOM 765 N N . HIS A 1 95 ? 8.957 6.310 -1.767 1.00 78.06 95 HIS A N 1
ATOM 766 C CA . HIS A 1 95 ? 8.835 5.481 -2.959 1.00 78.06 95 HIS A CA 1
ATOM 767 C C . HIS A 1 95 ? 7.663 4.520 -2.754 1.00 78.06 95 HIS A C 1
ATOM 769 O O . HIS A 1 95 ? 7.752 3.573 -1.967 1.00 78.06 95 HIS A O 1
ATOM 775 N N . LYS A 1 96 ? 6.548 4.766 -3.437 1.00 80.69 96 LYS A N 1
ATOM 776 C CA . LYS A 1 96 ? 5.355 3.920 -3.362 1.00 80.69 96 LYS A CA 1
ATOM 777 C C . LYS A 1 96 ? 5.214 3.130 -4.668 1.00 80.69 96 LYS A C 1
ATOM 779 O O . LYS A 1 96 ? 5.087 3.745 -5.720 1.00 80.69 96 LYS A O 1
ATOM 784 N N . PRO A 1 97 ? 5.229 1.786 -4.643 1.00 83.88 97 PRO A N 1
ATOM 785 C CA . PRO A 1 97 ? 4.872 0.993 -5.816 1.00 83.88 97 PRO A CA 1
ATOM 786 C C . PRO A 1 97 ? 3.421 1.263 -6.225 1.00 83.88 97 PRO A C 1
ATOM 788 O O . PRO A 1 97 ? 2.539 1.275 -5.362 1.00 83.88 97 PRO A O 1
ATOM 791 N N . VAL A 1 98 ? 3.171 1.440 -7.523 1.00 87.00 98 VAL A N 1
ATOM 792 C CA . VAL A 1 98 ? 1.825 1.679 -8.069 1.00 87.00 98 VAL A CA 1
ATOM 793 C C . VAL A 1 98 ? 0.923 0.475 -7.816 1.00 87.00 98 VAL A C 1
ATOM 795 O O . VAL A 1 98 ? -0.197 0.633 -7.336 1.00 87.00 98 VAL A O 1
ATOM 798 N N . VAL A 1 99 ? 1.423 -0.740 -8.068 1.00 88.88 99 VAL A N 1
ATOM 799 C CA . VAL A 1 99 ? 0.731 -1.983 -7.700 1.00 88.88 99 VAL A CA 1
ATOM 800 C C . VAL A 1 99 ? 1.162 -2.402 -6.289 1.00 88.88 99 VAL A C 1
ATOM 802 O O . VAL A 1 99 ? 2.334 -2.739 -6.084 1.00 88.88 99 VAL A O 1
ATOM 805 N N . PRO A 1 100 ? 0.245 -2.458 -5.304 1.00 91.44 100 PRO A N 1
ATOM 806 C CA . PRO A 1 100 ? 0.605 -2.823 -3.941 1.00 91.44 100 PRO A CA 1
ATOM 807 C C . PRO A 1 100 ? 1.218 -4.219 -3.820 1.00 91.44 100 PRO A C 1
ATOM 809 O O . PRO A 1 100 ? 0.801 -5.173 -4.484 1.00 91.44 100 PRO A O 1
ATOM 812 N N . HIS A 1 101 ? 2.147 -4.356 -2.870 1.00 87.12 101 HIS A N 1
ATOM 813 C CA . HIS A 1 101 ? 2.840 -5.617 -2.591 1.00 87.12 101 HIS A CA 1
ATOM 814 C C . HIS A 1 101 ? 1.895 -6.788 -2.272 1.00 87.12 101 HIS A C 1
ATOM 816 O O . HIS A 1 101 ? 2.205 -7.941 -2.569 1.00 87.12 101 HIS A O 1
ATOM 822 N N . GLU A 1 102 ? 0.720 -6.507 -1.694 1.00 90.38 102 GLU A N 1
ATOM 823 C CA . GLU A 1 102 ? -0.297 -7.527 -1.423 1.00 90.38 102 GLU A CA 1
ATOM 824 C C . GLU A 1 102 ? -0.706 -8.307 -2.683 1.00 90.38 102 GLU A C 1
ATOM 826 O O . GLU A 1 102 ? -0.976 -9.503 -2.572 1.00 90.38 102 GLU A O 1
ATOM 831 N N . TYR A 1 103 ? -0.686 -7.668 -3.857 1.00 94.00 103 TYR A N 1
ATOM 832 C CA . TYR A 1 103 ? -1.001 -8.293 -5.142 1.00 94.00 103 TYR A CA 1
ATOM 833 C C . TYR A 1 103 ? 0.259 -8.732 -5.885 1.00 94.00 103 TYR A C 1
ATOM 835 O O . TYR A 1 103 ? 0.336 -9.876 -6.328 1.00 94.00 103 TYR A O 1
ATOM 843 N N . SER A 1 104 ? 1.267 -7.856 -5.989 1.00 89.69 104 SER A N 1
ATOM 844 C CA . SER A 1 104 ? 2.434 -8.098 -6.851 1.00 89.69 104 SER A CA 1
ATOM 845 C C . SER A 1 104 ? 3.240 -9.331 -6.452 1.00 89.69 104 SER A C 1
ATOM 847 O O . SER A 1 104 ? 3.765 -10.028 -7.317 1.00 89.69 104 SER A O 1
ATOM 849 N N . LYS A 1 105 ? 3.261 -9.690 -5.164 1.00 86.94 105 LYS A N 1
ATOM 850 C CA . LYS A 1 105 ? 3.900 -10.928 -4.687 1.00 86.94 105 LYS A CA 1
ATOM 851 C C . LYS A 1 105 ? 3.306 -12.211 -5.286 1.00 86.94 105 LYS A C 1
ATOM 853 O O . LYS A 1 105 ? 3.947 -13.254 -5.223 1.00 86.94 105 LYS A O 1
ATOM 858 N N . HIS A 1 106 ? 2.083 -12.151 -5.816 1.00 90.50 106 HIS A N 1
ATOM 859 C CA . HIS A 1 106 ? 1.403 -13.274 -6.462 1.00 90.50 106 HIS A CA 1
ATOM 860 C C . HIS A 1 106 ? 1.552 -13.263 -7.989 1.00 90.50 106 HIS A C 1
ATOM 862 O O . HIS A 1 106 ? 1.112 -14.204 -8.637 1.00 90.50 106 HIS A O 1
ATOM 868 N N . PHE A 1 107 ? 2.155 -12.223 -8.570 1.00 85.94 107 PHE A N 1
ATOM 869 C CA . PHE A 1 107 ? 2.369 -12.152 -10.013 1.00 85.94 107 PHE A CA 1
ATOM 870 C C . PHE A 1 107 ? 3.488 -13.119 -10.439 1.00 85.94 107 PHE A C 1
ATOM 872 O O . PHE A 1 107 ? 4.414 -13.362 -9.662 1.00 85.94 107 PHE A O 1
ATOM 879 N N . PRO A 1 108 ? 3.483 -13.614 -11.689 1.00 80.88 108 PRO A N 1
ATOM 880 C CA . PRO A 1 108 ? 4.632 -14.306 -12.261 1.00 80.88 108 PRO A CA 1
ATOM 881 C C . PRO A 1 108 ? 5.882 -13.419 -12.249 1.00 80.88 108 PRO A C 1
ATOM 883 O O . PRO A 1 108 ? 5.794 -12.216 -12.501 1.00 80.88 108 PRO A O 1
ATOM 886 N N . VAL A 1 109 ? 7.060 -14.018 -12.051 1.00 73.19 109 VAL A N 1
ATOM 887 C CA . VAL A 1 109 ? 8.352 -13.306 -11.939 1.00 73.19 109 VAL A CA 1
ATOM 888 C C . VAL A 1 109 ? 8.581 -12.315 -13.085 1.00 73.19 109 VAL A C 1
ATOM 890 O O . VAL A 1 109 ? 8.985 -11.179 -12.854 1.00 73.19 109 VAL A O 1
ATOM 893 N N . LYS A 1 110 ? 8.260 -12.704 -14.327 1.00 70.44 110 LYS A N 1
ATOM 894 C CA . LYS A 1 110 ? 8.402 -11.824 -15.498 1.00 70.44 110 LYS A CA 1
ATOM 895 C C . LYS A 1 110 ? 7.605 -10.524 -15.349 1.00 70.44 110 LYS A C 1
ATOM 897 O O . LYS A 1 110 ? 8.100 -9.462 -15.712 1.00 70.44 110 LYS A O 1
ATOM 902 N N . LEU A 1 111 ? 6.388 -10.603 -14.812 1.00 71.19 111 LEU A N 1
ATOM 903 C CA . LEU A 1 111 ? 5.549 -9.429 -14.607 1.00 71.19 111 LEU A CA 1
ATOM 904 C C . LEU A 1 111 ? 5.983 -8.639 -13.369 1.00 71.19 111 LEU A C 1
ATOM 906 O O . LEU A 1 111 ? 5.939 -7.418 -13.415 1.00 71.19 111 LEU A O 1
ATOM 910 N N . GLN A 1 112 ? 6.466 -9.301 -12.311 1.00 67.69 112 GLN A N 1
ATOM 911 C CA . GLN A 1 112 ? 7.076 -8.622 -11.159 1.00 67.69 112 GLN A CA 1
ATOM 912 C C . GLN A 1 112 ? 8.247 -7.728 -11.580 1.00 67.69 112 GLN A C 1
ATOM 914 O O . GLN A 1 112 ? 8.319 -6.589 -11.134 1.00 67.69 112 GLN A O 1
ATOM 919 N N . LEU A 1 113 ? 9.122 -8.209 -12.472 1.00 66.56 113 LEU A N 1
ATOM 920 C CA . LEU A 1 113 ? 10.231 -7.417 -13.021 1.00 66.56 113 LEU A CA 1
ATOM 921 C C . LEU A 1 113 ? 9.742 -6.201 -13.816 1.00 66.56 113 LEU A C 1
ATOM 923 O O . LEU A 1 113 ? 10.343 -5.135 -13.725 1.00 66.56 113 LEU A O 1
ATOM 927 N N . TYR A 1 114 ? 8.648 -6.355 -14.564 1.00 68.81 114 TYR A N 1
ATOM 928 C CA . TYR A 1 114 ? 8.038 -5.260 -15.316 1.00 68.81 114 TYR A CA 1
ATOM 929 C C . TYR A 1 114 ? 7.466 -4.183 -14.381 1.00 68.81 114 TYR A C 1
ATOM 931 O O . TYR A 1 114 ? 7.772 -3.005 -14.532 1.00 68.81 114 TYR A O 1
ATOM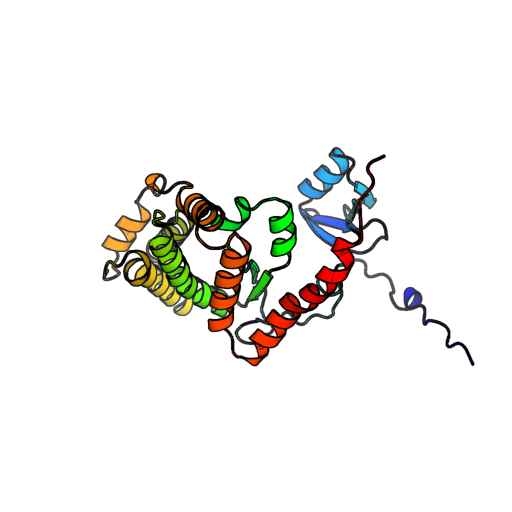 939 N N . ILE A 1 115 ? 6.698 -4.578 -13.361 1.00 71.06 115 ILE A N 1
ATOM 940 C CA . ILE A 1 115 ? 6.079 -3.623 -12.426 1.00 71.06 115 ILE A CA 1
ATOM 941 C C . ILE A 1 115 ? 7.028 -3.130 -11.326 1.00 71.06 115 ILE A C 1
ATOM 943 O O . ILE A 1 115 ? 6.675 -2.212 -10.596 1.00 71.06 115 ILE A O 1
ATOM 947 N N . ALA A 1 116 ? 8.227 -3.704 -11.179 1.00 65.38 116 ALA A N 1
ATOM 948 C CA . ALA A 1 116 ? 9.208 -3.256 -10.186 1.00 65.38 116 ALA A CA 1
ATOM 949 C C . ALA A 1 116 ? 9.674 -1.811 -10.426 1.00 65.38 116 ALA A C 1
ATOM 951 O O . ALA A 1 116 ? 10.113 -1.146 -9.491 1.00 65.38 116 ALA A O 1
ATOM 952 N N . ARG A 1 117 ? 9.565 -1.335 -11.671 1.00 66.19 117 ARG A N 1
ATOM 953 C CA . ARG A 1 117 ? 9.855 0.048 -12.073 1.00 66.19 117 ARG A CA 1
ATOM 954 C C . ARG A 1 117 ? 8.659 0.982 -11.912 1.00 66.19 117 ARG A C 1
ATOM 956 O O . ARG A 1 117 ? 8.812 2.191 -12.018 1.00 66.19 117 ARG A O 1
ATOM 963 N N . ASP A 1 118 ? 7.475 0.425 -11.672 1.00 74.31 118 ASP A N 1
ATOM 964 C CA . ASP A 1 118 ? 6.221 1.160 -11.556 1.00 74.31 118 ASP A CA 1
ATOM 965 C C . ASP A 1 118 ? 6.101 1.746 -10.141 1.00 74.31 118 ASP A C 1
ATOM 967 O O . ASP A 1 118 ? 5.361 1.256 -9.282 1.00 74.31 118 ASP A O 1
ATOM 971 N N . VAL A 1 119 ? 6.944 2.741 -9.866 1.00 76.12 119 VAL A N 1
ATOM 972 C CA . VAL A 1 119 ? 7.131 3.376 -8.559 1.00 76.12 119 VAL A CA 1
ATOM 973 C C . VAL A 1 119 ? 6.945 4.878 -8.705 1.00 76.12 119 VAL A C 1
ATOM 975 O O . VAL A 1 119 ? 7.386 5.484 -9.675 1.00 76.12 119 VAL A O 1
ATOM 978 N N . ILE A 1 120 ? 6.302 5.478 -7.710 1.00 78.69 120 ILE A N 1
ATOM 979 C CA . ILE A 1 120 ? 6.018 6.909 -7.650 1.00 78.69 120 ILE A CA 1
ATOM 980 C C . ILE A 1 120 ? 6.648 7.516 -6.393 1.00 78.69 120 ILE A C 1
ATOM 982 O O . ILE A 1 120 ? 6.620 6.922 -5.313 1.00 78.69 120 ILE A O 1
ATOM 986 N N . PHE A 1 121 ? 7.208 8.713 -6.537 1.00 79.50 121 PHE A N 1
ATOM 987 C CA . PHE A 1 121 ? 7.696 9.543 -5.433 1.00 79.50 121 PHE A CA 1
ATOM 988 C C . PHE A 1 121 ? 6.576 10.413 -4.882 1.00 79.50 121 PHE A C 1
ATOM 990 O O . PHE A 1 121 ? 5.939 11.147 -5.641 1.00 79.50 121 PHE A O 1
ATOM 997 N N . LEU A 1 122 ? 6.361 10.353 -3.572 1.00 75.75 122 LEU A N 1
ATOM 998 C CA . LEU A 1 122 ? 5.350 11.134 -2.872 1.00 75.75 122 LEU A CA 1
ATOM 999 C C . LEU A 1 122 ? 5.942 11.801 -1.625 1.00 75.75 122 LEU A C 1
ATOM 1001 O O . LEU A 1 122 ? 6.754 11.207 -0.911 1.00 75.75 122 LEU A O 1
ATOM 1005 N N . CYS A 1 123 ? 5.488 13.018 -1.326 1.00 76.88 123 CYS A N 1
ATOM 1006 C CA . CYS A 1 123 ? 5.677 13.626 -0.010 1.00 76.88 123 CYS A CA 1
ATOM 1007 C C . CYS A 1 123 ? 4.742 12.965 1.019 1.00 76.88 123 CYS A C 1
ATOM 1009 O O . CYS A 1 123 ? 3.742 12.328 0.665 1.00 76.88 123 CYS A O 1
ATOM 1011 N N . LEU A 1 124 ? 5.019 13.145 2.313 1.00 77.56 124 LEU A N 1
ATOM 1012 C CA . LEU A 1 124 ? 4.242 12.510 3.389 1.00 77.56 124 LEU A CA 1
ATOM 1013 C C . LEU A 1 124 ? 2.748 12.872 3.352 1.00 77.56 124 LEU A C 1
ATOM 1015 O O . LEU A 1 124 ? 1.902 12.017 3.621 1.00 77.56 124 LEU A O 1
ATOM 1019 N N . LYS A 1 125 ? 2.411 14.111 2.976 1.00 80.62 125 LYS A N 1
ATOM 1020 C CA . LYS A 1 125 ? 1.017 14.569 2.845 1.00 80.62 125 LYS A CA 1
ATOM 1021 C C . LYS A 1 125 ? 0.277 13.787 1.759 1.00 80.62 125 LYS A C 1
ATOM 1023 O O . LYS A 1 125 ? -0.814 13.271 1.990 1.00 80.62 125 LYS A O 1
ATOM 1028 N N . CYS A 1 126 ? 0.895 13.639 0.591 1.00 80.06 126 CYS A N 1
ATOM 1029 C CA . CYS A 1 126 ? 0.318 12.914 -0.537 1.00 80.06 126 CYS A CA 1
ATOM 1030 C C . CYS A 1 126 ? 0.250 11.402 -0.299 1.00 80.06 126 CYS A C 1
ATOM 1032 O O . CYS A 1 126 ? -0.696 10.766 -0.755 1.00 80.06 126 CYS A O 1
ATOM 1034 N N . VAL A 1 127 ? 1.180 10.827 0.472 1.00 81.69 127 VAL A N 1
ATOM 1035 C CA . VAL A 1 127 ? 1.069 9.430 0.927 1.00 81.69 127 VAL A CA 1
ATOM 1036 C C . VAL A 1 127 ? -0.189 9.237 1.766 1.00 81.69 127 VAL A C 1
ATOM 1038 O O . VAL A 1 127 ? -0.976 8.342 1.472 1.00 81.69 127 VAL A O 1
ATOM 1041 N N . ARG A 1 128 ? -0.421 10.109 2.757 1.00 81.50 128 ARG A N 1
ATOM 1042 C CA . ARG A 1 128 ? -1.602 10.059 3.634 1.00 81.50 128 ARG A CA 1
ATOM 1043 C C . ARG A 1 128 ? -2.915 10.163 2.853 1.00 81.50 128 ARG A C 1
ATOM 1045 O O . ARG A 1 128 ? -3.841 9.392 3.095 1.00 81.50 128 ARG A O 1
ATOM 1052 N N . LEU A 1 129 ? -2.989 11.086 1.894 1.00 82.31 129 LEU A N 1
ATOM 1053 C CA . LEU A 1 129 ? -4.156 11.228 1.015 1.00 82.31 129 LEU A CA 1
ATOM 1054 C C . LEU A 1 129 ? -4.353 9.990 0.133 1.00 82.31 129 LEU A C 1
ATOM 1056 O O . LEU A 1 129 ? -5.462 9.458 0.045 1.00 82.31 129 LEU A O 1
ATOM 1060 N N . GLY A 1 130 ? -3.269 9.502 -0.470 1.00 83.88 130 GLY A N 1
ATOM 1061 C CA . GLY A 1 130 ? -3.299 8.308 -1.304 1.00 83.88 130 GLY A CA 1
ATOM 1062 C C . GLY A 1 130 ? -3.694 7.059 -0.523 1.00 83.88 130 GLY A C 1
ATOM 1063 O O . GLY A 1 130 ? -4.416 6.222 -1.042 1.00 83.88 130 GLY A O 1
ATOM 1064 N N . ASP A 1 131 ? -3.303 6.946 0.743 1.00 83.12 131 ASP A N 1
ATOM 1065 C CA . ASP A 1 131 ? -3.682 5.828 1.606 1.00 83.12 131 ASP A CA 1
ATOM 1066 C C . ASP A 1 131 ? -5.188 5.754 1.862 1.00 83.12 131 ASP A C 1
ATOM 1068 O O . ASP A 1 131 ? -5.765 4.667 1.821 1.00 83.12 131 ASP A O 1
ATOM 1072 N N . ILE A 1 132 ? -5.833 6.901 2.088 1.00 84.06 132 ILE A N 1
ATOM 1073 C CA . ILE A 1 132 ? -7.293 6.985 2.217 1.00 84.06 132 ILE A CA 1
ATOM 1074 C C . ILE A 1 132 ? -7.950 6.649 0.872 1.00 84.06 132 ILE A C 1
ATOM 1076 O O . ILE A 1 132 ? -8.892 5.861 0.819 1.00 84.06 132 ILE A O 1
ATOM 1080 N N . SER A 1 133 ? -7.432 7.196 -0.232 1.00 87.00 133 SER A N 1
ATOM 1081 C CA . SER A 1 133 ? -7.937 6.898 -1.576 1.00 87.00 133 SER A CA 1
ATOM 1082 C C . SER A 1 133 ? -7.865 5.400 -1.898 1.00 87.00 133 SER A C 1
ATOM 1084 O O . SER A 1 133 ? -8.839 4.809 -2.370 1.00 87.00 133 SER A O 1
ATOM 1086 N N . ASP A 1 134 ? -6.747 4.751 -1.572 1.00 90.62 134 ASP A N 1
ATOM 1087 C CA . ASP A 1 134 ? -6.517 3.331 -1.830 1.00 90.62 134 ASP A CA 1
ATOM 1088 C C . ASP A 1 134 ? -7.581 2.440 -1.190 1.00 90.62 134 ASP A C 1
ATOM 1090 O O . ASP A 1 134 ? -7.962 1.439 -1.796 1.00 90.62 134 ASP A O 1
ATOM 1094 N N . LEU A 1 135 ? -8.134 2.796 -0.024 1.00 90.38 135 LEU A N 1
ATOM 1095 C CA . LEU A 1 135 ? -9.213 2.026 0.610 1.00 90.38 135 LEU A CA 1
ATOM 1096 C C . LEU A 1 135 ? -10.426 1.845 -0.316 1.00 90.38 135 LEU A C 1
ATOM 1098 O O . LEU A 1 135 ? -11.039 0.771 -0.333 1.00 90.38 135 LEU A O 1
ATOM 1102 N N . LYS A 1 136 ? -10.734 2.845 -1.152 1.00 90.19 136 LYS A N 1
ATOM 1103 C CA . LYS A 1 136 ? -11.798 2.755 -2.164 1.00 90.19 136 LYS A CA 1
ATOM 1104 C C . LYS A 1 136 ? -11.454 1.722 -3.233 1.00 90.19 136 LYS A C 1
ATOM 1106 O O . LYS A 1 136 ? -12.301 0.890 -3.564 1.00 90.19 136 LYS A O 1
ATOM 1111 N N . MET A 1 137 ? -10.212 1.721 -3.715 1.00 93.38 137 MET A N 1
ATOM 1112 C CA . MET A 1 137 ? -9.720 0.748 -4.693 1.00 93.38 137 MET A CA 1
ATOM 1113 C C . MET A 1 137 ? -9.697 -0.673 -4.121 1.00 93.38 137 MET A C 1
ATOM 1115 O O . MET A 1 137 ? -10.197 -1.605 -4.752 1.00 93.38 137 MET A O 1
ATOM 1119 N N . TYR A 1 138 ? -9.241 -0.844 -2.878 1.00 94.69 138 TYR A N 1
ATOM 1120 C CA . TYR A 1 138 ? -9.341 -2.122 -2.173 1.00 94.69 138 TYR A CA 1
ATOM 1121 C C . TYR A 1 138 ? -10.805 -2.584 -2.061 1.00 94.69 138 TYR A C 1
ATOM 1123 O O . TYR A 1 138 ? -11.075 -3.769 -2.267 1.00 94.69 138 TYR A O 1
ATOM 1131 N N . ASN A 1 139 ? -11.775 -1.703 -1.757 1.00 93.00 139 ASN A N 1
ATOM 1132 C CA . ASN A 1 139 ? -13.192 -2.106 -1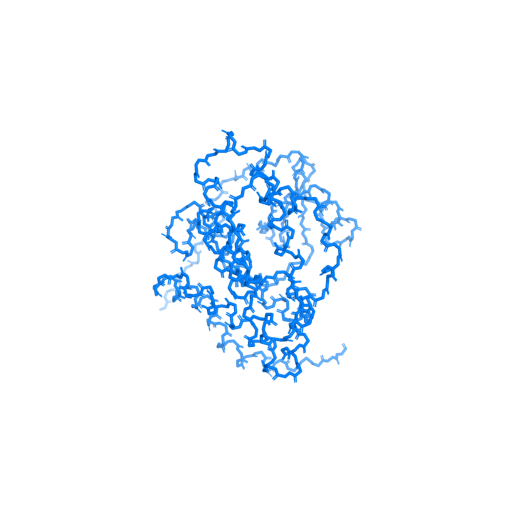.690 1.00 93.00 139 ASN A CA 1
ATOM 1133 C C . ASN A 1 139 ? -13.734 -2.478 -3.074 1.00 93.00 139 ASN A C 1
ATOM 1135 O O . ASN A 1 139 ? -14.495 -3.438 -3.200 1.00 93.00 139 ASN A O 1
ATOM 1139 N N . LYS A 1 140 ? -13.349 -1.720 -4.107 1.00 94.31 140 LYS A N 1
ATOM 1140 C CA . LYS A 1 140 ? -13.714 -1.982 -5.501 1.00 94.31 140 LYS A CA 1
ATOM 1141 C C . LYS A 1 140 ? -13.242 -3.375 -5.911 1.00 94.31 140 LYS A C 1
ATOM 1143 O O . LYS A 1 140 ? -14.076 -4.198 -6.279 1.00 94.31 140 LYS A O 1
ATOM 1148 N N . LEU A 1 141 ? -11.955 -3.681 -5.739 1.00 96.06 141 LEU A N 1
ATOM 1149 C CA . LEU A 1 141 ? -11.386 -4.998 -6.044 1.00 96.06 141 LEU A CA 1
ATOM 1150 C C . LEU A 1 141 ? -12.025 -6.111 -5.212 1.00 96.06 141 LEU A C 1
ATOM 1152 O O . LEU A 1 141 ? -12.361 -7.164 -5.751 1.00 96.06 141 LEU A O 1
ATOM 1156 N N . ARG A 1 142 ? -12.272 -5.863 -3.920 1.00 94.69 142 ARG A N 1
ATOM 1157 C CA . ARG A 1 142 ? -12.975 -6.801 -3.037 1.00 94.69 142 ARG A CA 1
ATOM 1158 C C . ARG A 1 142 ? -14.348 -7.177 -3.595 1.00 94.69 142 ARG A C 1
ATOM 1160 O O . ARG A 1 142 ? -14.648 -8.361 -3.713 1.00 94.69 142 ARG A O 1
ATOM 1167 N N . LYS A 1 143 ? -15.171 -6.182 -3.942 1.00 94.44 143 LYS A N 1
ATOM 1168 C CA . LYS A 1 143 ? -16.520 -6.388 -4.494 1.00 94.44 143 LYS A CA 1
ATOM 1169 C C . LYS A 1 143 ? -16.466 -7.064 -5.862 1.00 94.44 143 LYS A C 1
ATOM 1171 O O . LYS A 1 143 ? -17.165 -8.049 -6.062 1.00 94.44 143 LYS A O 1
ATOM 1176 N N . MET A 1 144 ? -15.617 -6.569 -6.765 1.00 95.31 144 MET A N 1
ATOM 1177 C CA . MET A 1 144 ? -15.465 -7.105 -8.122 1.00 95.31 144 MET A CA 1
ATOM 1178 C C . MET A 1 144 ? -15.021 -8.570 -8.123 1.00 95.31 144 MET A C 1
ATOM 1180 O O . MET A 1 144 ? -15.495 -9.353 -8.940 1.00 95.31 144 MET A O 1
ATOM 1184 N N . CYS A 1 145 ? -14.132 -8.951 -7.202 1.00 95.31 145 CYS A N 1
ATOM 1185 C CA . CYS A 1 145 ? -13.550 -10.291 -7.182 1.00 95.31 145 CYS A CA 1
ATOM 1186 C C . CYS A 1 145 ? -14.218 -11.249 -6.190 1.00 95.31 145 CYS A C 1
ATOM 1188 O O . CYS A 1 145 ? -13.822 -12.409 -6.122 1.00 95.31 145 CYS A O 1
ATOM 1190 N N . GLY A 1 146 ? -15.181 -10.781 -5.387 1.00 93.00 146 GLY A N 1
A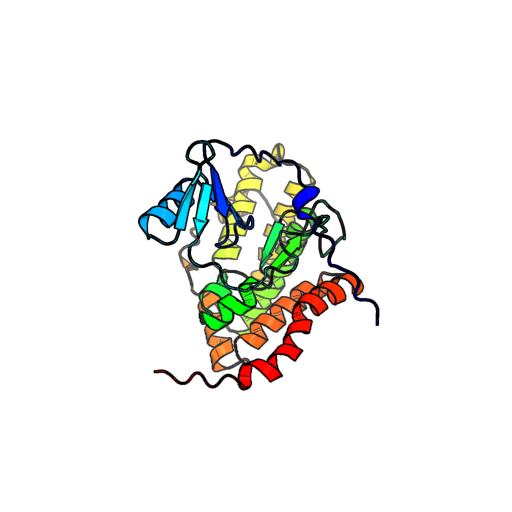TOM 1191 C CA . GLY A 1 146 ? -15.709 -11.555 -4.258 1.00 93.00 146 GLY A CA 1
ATOM 1192 C C . GLY A 1 146 ? -14.638 -11.903 -3.216 1.00 93.00 146 GLY A C 1
ATOM 1193 O O . GLY A 1 146 ? -14.742 -12.919 -2.535 1.00 93.00 146 GLY A O 1
ATOM 1194 N N . ALA A 1 147 ? -13.583 -11.090 -3.110 1.00 93.44 147 ALA A N 1
ATOM 1195 C CA . ALA A 1 147 ? -12.460 -11.356 -2.220 1.00 93.44 147 ALA A CA 1
ATOM 1196 C C . ALA A 1 147 ? -12.810 -11.009 -0.755 1.00 93.44 147 ALA A C 1
ATOM 1198 O O . ALA A 1 147 ? -13.671 -10.158 -0.502 1.00 93.44 147 ALA A O 1
ATOM 1199 N N . PRO A 1 148 ? -12.134 -11.616 0.236 1.00 92.25 148 PRO A N 1
ATOM 1200 C CA . PRO A 1 148 ? -12.262 -11.209 1.636 1.00 92.25 148 PRO A CA 1
ATOM 1201 C C . PRO A 1 148 ? -11.621 -9.838 1.879 1.00 92.25 148 PRO A C 1
ATOM 1203 O O . PRO A 1 148 ? -11.001 -9.262 0.988 1.00 92.25 148 PRO A O 1
ATOM 1206 N N . TYR A 1 149 ? -11.759 -9.292 3.087 1.00 91.00 149 TYR A N 1
ATOM 1207 C CA . TYR A 1 149 ? -11.078 -8.049 3.458 1.00 91.00 149 TYR A CA 1
ATOM 1208 C C . TYR A 1 149 ? -9.551 -8.229 3.523 1.00 91.00 149 TYR A C 1
ATOM 1210 O O . TYR A 1 149 ? -9.048 -9.293 3.883 1.00 91.00 149 TYR A O 1
ATOM 1218 N N . SER A 1 150 ? -8.815 -7.173 3.175 1.00 90.88 150 SER A N 1
ATOM 1219 C CA . SER A 1 150 ? -7.355 -7.135 3.175 1.00 90.88 150 SER A CA 1
ATOM 1220 C C . SER A 1 150 ? -6.827 -7.153 4.603 1.00 90.88 150 SER A C 1
ATOM 1222 O O . SER A 1 150 ? -7.092 -6.255 5.410 1.00 90.88 150 SER A O 1
ATOM 1224 N N . TYR A 1 151 ? -5.999 -8.157 4.878 1.00 87.19 151 TYR A N 1
ATOM 1225 C CA . TYR A 1 151 ? -5.217 -8.240 6.103 1.00 87.19 151 TYR A CA 1
ATOM 1226 C C . TYR A 1 151 ? -4.291 -7.030 6.269 1.00 87.19 151 TYR A C 1
ATOM 1228 O O . TYR A 1 151 ? -4.165 -6.491 7.368 1.00 87.19 151 TYR A O 1
ATOM 1236 N N . PHE A 1 152 ? -3.655 -6.581 5.181 1.00 86.94 152 PHE A N 1
ATOM 1237 C CA . PHE A 1 152 ? -2.716 -5.462 5.232 1.00 86.94 152 PHE A CA 1
ATOM 1238 C C . PHE A 1 152 ? -3.430 -4.163 5.601 1.00 86.94 152 PHE A C 1
ATOM 1240 O O . PHE A 1 152 ? -2.968 -3.464 6.501 1.00 86.94 152 PHE A O 1
ATOM 1247 N N . GLN A 1 153 ? -4.584 -3.870 4.993 1.00 89.44 153 GLN A N 1
ATOM 1248 C CA . GLN A 1 153 ? -5.362 -2.682 5.359 1.00 89.44 153 GLN A CA 1
ATOM 1249 C C . GLN A 1 153 ? -5.870 -2.764 6.800 1.00 89.44 153 GLN A C 1
ATOM 1251 O O . GLN A 1 153 ? -5.767 -1.788 7.543 1.00 89.44 153 GLN A O 1
ATOM 1256 N N . ARG A 1 154 ? -6.317 -3.944 7.252 1.00 89.00 154 ARG A N 1
ATOM 1257 C CA . ARG A 1 154 ? -6.742 -4.127 8.647 1.00 89.00 154 ARG A CA 1
ATOM 1258 C C . ARG A 1 154 ? -5.600 -3.888 9.635 1.00 89.00 154 ARG A C 1
ATOM 1260 O O . ARG A 1 154 ? -5.803 -3.202 10.632 1.00 89.00 154 ARG A O 1
ATOM 1267 N N . GLN A 1 155 ? -4.391 -4.367 9.340 1.00 87.50 155 GLN A N 1
ATOM 1268 C CA . GLN A 1 155 ? -3.207 -4.105 10.165 1.00 87.50 155 GLN A CA 1
ATOM 1269 C C . GLN A 1 155 ? -2.841 -2.620 10.225 1.00 87.50 155 GLN A C 1
ATOM 1271 O O . GLN A 1 155 ? -2.477 -2.108 11.283 1.00 87.50 155 GLN A O 1
ATOM 1276 N N . ARG A 1 156 ? -2.961 -1.902 9.106 1.00 88.75 156 ARG A N 1
ATOM 1277 C CA . ARG A 1 156 ? -2.719 -0.455 9.074 1.00 88.75 156 ARG A CA 1
ATOM 1278 C C . ARG A 1 156 ? -3.716 0.307 9.942 1.00 88.75 156 ARG A C 1
ATOM 1280 O O . ARG A 1 156 ? -3.318 1.200 10.682 1.00 88.75 156 ARG A O 1
ATOM 1287 N N . VAL A 1 157 ? -4.989 -0.070 9.885 1.00 91.25 157 VAL A N 1
ATOM 1288 C CA . VAL A 1 157 ? -6.052 0.553 10.687 1.00 91.25 157 VAL A CA 1
ATOM 1289 C C . VAL A 1 157 ? -5.909 0.219 12.162 1.00 91.25 157 VAL A C 1
ATOM 1291 O O . VAL A 1 157 ? -6.089 1.101 12.996 1.00 91.25 157 VAL A O 1
ATOM 1294 N N . LYS A 1 158 ? -5.497 -1.011 12.486 1.00 90.69 158 LYS A N 1
ATOM 1295 C CA . LYS A 1 158 ? -5.114 -1.397 13.846 1.00 90.69 158 LYS A CA 1
ATOM 1296 C C . LYS A 1 158 ? -4.009 -0.493 14.386 1.00 90.69 158 LYS A C 1
ATOM 1298 O O . LYS A 1 158 ? -4.202 0.125 15.425 1.00 90.69 158 LYS A O 1
ATOM 1303 N N . LYS A 1 159 ? -2.910 -0.331 13.641 1.00 88.06 159 LYS A N 1
ATOM 1304 C CA . LYS A 1 159 ? -1.814 0.581 14.016 1.00 88.06 159 LYS A CA 1
ATOM 1305 C C . LYS A 1 159 ? -2.292 2.022 14.197 1.00 88.06 159 LYS A C 1
ATOM 1307 O O . LYS A 1 159 ? -1.976 2.629 15.212 1.00 88.06 159 LYS A O 1
ATOM 1312 N N . ALA A 1 160 ? -3.084 2.546 13.260 1.00 89.00 160 ALA A N 1
ATOM 1313 C CA . ALA A 1 160 ? -3.642 3.894 13.363 1.00 89.00 160 ALA A CA 1
ATOM 1314 C C . ALA A 1 160 ? -4.506 4.067 14.625 1.00 89.00 160 ALA A C 1
ATOM 1316 O O . ALA A 1 160 ? -4.376 5.065 15.327 1.00 89.00 160 ALA A O 1
ATOM 1317 N N . ALA A 1 161 ? -5.341 3.077 14.953 1.00 92.69 161 ALA A N 1
ATOM 1318 C CA . ALA A 1 161 ? -6.158 3.109 16.159 1.00 92.69 161 ALA A CA 1
ATOM 1319 C C . ALA A 1 161 ? -5.313 3.045 17.441 1.00 92.69 161 ALA A C 1
ATOM 1321 O O . ALA A 1 161 ? -5.579 3.790 18.382 1.00 92.69 161 ALA A O 1
ATOM 1322 N N . THR A 1 162 ? -4.274 2.206 17.470 1.00 89.81 162 THR A N 1
ATOM 1323 C CA . THR A 1 162 ? -3.329 2.132 18.593 1.00 89.81 162 THR A CA 1
ATOM 1324 C C . THR A 1 162 ? -2.586 3.457 18.797 1.00 89.81 162 THR A C 1
ATOM 1326 O O . THR A 1 162 ? -2.470 3.909 19.934 1.00 89.81 162 THR A O 1
ATOM 1329 N N . MET A 1 163 ? -2.143 4.115 17.719 1.00 87.94 163 MET A N 1
ATOM 1330 C CA . MET A 1 163 ? -1.495 5.433 17.797 1.00 87.94 163 MET A CA 1
ATOM 1331 C C . MET A 1 163 ? -2.440 6.487 18.386 1.00 87.94 163 MET A C 1
ATOM 1333 O O . MET A 1 163 ? -2.074 7.173 19.335 1.00 87.94 163 MET A O 1
ATOM 1337 N N . LEU A 1 164 ? -3.691 6.545 17.917 1.00 90.19 164 LEU A N 1
ATOM 1338 C CA . LEU A 1 164 ? -4.704 7.457 18.466 1.00 90.19 164 LEU A CA 1
ATOM 1339 C C . LEU A 1 164 ? -4.995 7.217 19.958 1.00 90.19 164 LEU A C 1
ATOM 1341 O O . LEU A 1 164 ? -5.315 8.162 20.675 1.00 90.19 164 LEU A O 1
ATOM 1345 N N . LEU A 1 165 ? -4.902 5.972 20.438 1.00 90.44 165 LEU A N 1
ATOM 1346 C CA . LEU A 1 165 ? -5.130 5.636 21.850 1.00 90.44 165 LEU A CA 1
ATOM 1347 C C . LEU A 1 165 ? -3.977 6.030 22.770 1.00 90.44 165 LEU A C 1
ATOM 1349 O O . LEU A 1 165 ? -4.236 6.465 23.895 1.00 90.44 165 LEU A O 1
ATOM 1353 N N . ASN A 1 166 ? -2.745 5.798 22.317 1.00 84.31 166 ASN A N 1
ATOM 1354 C CA . ASN A 1 166 ? -1.549 5.864 23.156 1.00 84.31 166 ASN A CA 1
ATOM 1355 C C . ASN A 1 166 ? -0.821 7.205 23.038 1.00 84.31 166 ASN A C 1
ATOM 1357 O O . ASN A 1 166 ? -0.271 7.685 24.022 1.00 84.31 166 ASN A O 1
ATOM 1361 N N . GLU A 1 167 ? -0.821 7.803 21.847 1.00 78.44 167 GLU A N 1
ATOM 1362 C CA . GLU A 1 167 ? -0.021 8.988 21.521 1.00 78.44 167 GLU A CA 1
ATOM 1363 C C . GLU A 1 167 ? -0.891 10.197 21.151 1.00 78.44 167 GLU A C 1
ATOM 1365 O O . GLU A 1 167 ? -0.366 11.290 20.976 1.00 78.44 167 GLU A O 1
ATOM 1370 N N . GLY A 1 168 ? -2.220 10.041 21.086 1.00 69.00 168 GLY A N 1
ATOM 1371 C CA . GLY A 1 168 ? -3.156 11.035 20.539 1.00 69.00 168 GLY A CA 1
ATOM 1372 C C . GLY A 1 168 ? -3.023 12.469 21.070 1.00 69.00 168 GLY A C 1
ATOM 1373 O O . GLY A 1 168 ? -3.326 13.407 20.338 1.00 69.00 168 GLY A O 1
ATOM 1374 N N . GLU A 1 169 ? -2.557 12.652 22.309 1.00 69.75 169 GLU A N 1
ATOM 1375 C CA . GLU A 1 169 ? -2.350 13.969 22.934 1.00 69.75 169 GLU A CA 1
ATOM 1376 C C . GLU A 1 169 ? -0.990 14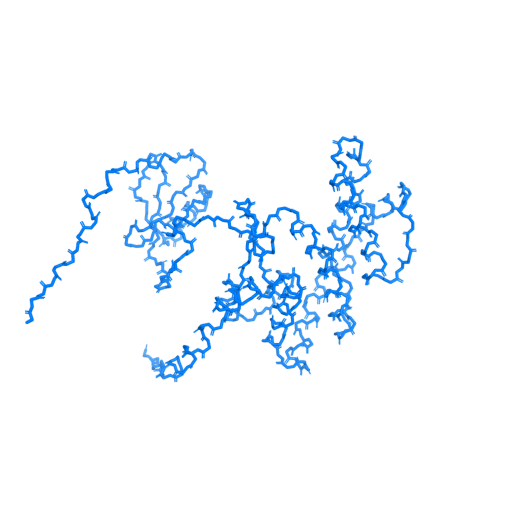.611 22.600 1.00 69.75 169 GLU A C 1
ATOM 1378 O O . GLU A 1 169 ? -0.873 15.832 22.629 1.00 69.75 169 GLU A O 1
ATOM 1383 N N . GLN A 1 170 ? 0.028 13.811 22.263 1.00 74.44 170 GLN A N 1
ATOM 1384 C CA . GLN A 1 170 ? 1.369 14.282 21.875 1.00 74.44 170 GLN A CA 1
ATOM 1385 C C . GLN A 1 170 ? 1.544 14.390 20.350 1.00 74.44 170 GLN A C 1
ATOM 1387 O O . GLN A 1 170 ? 2.524 14.955 19.865 1.00 74.44 170 GLN A O 1
ATOM 1392 N N . MET A 1 171 ? 0.602 13.840 19.583 1.00 78.62 171 MET A N 1
ATOM 1393 C CA . MET A 1 171 ? 0.598 13.877 18.123 1.00 78.62 171 MET A CA 1
ATOM 1394 C C . MET A 1 171 ? 0.295 15.280 17.592 1.00 78.62 171 MET A C 1
ATOM 1396 O O . MET A 1 171 ? -0.536 16.004 18.136 1.00 78.62 171 MET A O 1
ATOM 1400 N N . SER A 1 172 ? 0.913 15.642 16.463 1.00 82.25 172 SER A N 1
ATOM 1401 C CA . SER A 1 172 ? 0.513 16.851 15.742 1.00 82.25 172 SER A CA 1
ATOM 1402 C C . SER A 1 172 ? -0.941 16.750 15.273 1.00 82.25 172 SER A C 1
ATOM 1404 O O . SER A 1 172 ? -1.421 15.665 14.929 1.00 82.25 172 SER A O 1
ATOM 1406 N N . GLU A 1 173 ? -1.624 17.894 15.202 1.00 80.56 173 GLU A N 1
ATOM 1407 C CA . GLU A 1 173 ? -3.017 17.978 14.746 1.00 80.56 173 GLU A CA 1
ATOM 1408 C C . GLU A 1 173 ? -3.210 17.305 13.378 1.00 80.56 173 GLU A C 1
ATOM 1410 O O . GLU A 1 173 ? -4.131 16.515 13.191 1.00 80.56 173 GLU A O 1
ATOM 1415 N N . GLU A 1 174 ? -2.287 17.544 12.444 1.00 74.00 174 GLU A N 1
ATOM 1416 C CA . GLU A 1 174 ? -2.311 16.947 11.106 1.00 74.00 174 GLU A CA 1
ATOM 1417 C C . GLU A 1 174 ? -2.219 15.411 11.152 1.00 74.00 174 GLU A C 1
ATOM 1419 O O . GLU A 1 174 ? -2.940 14.710 10.440 1.00 74.00 174 GLU A O 1
ATOM 1424 N N . SER A 1 175 ? -1.347 14.869 12.011 1.00 76.81 175 SER A N 1
ATOM 1425 C CA . SER A 1 175 ? -1.197 13.422 12.179 1.00 76.81 175 SER A CA 1
ATOM 1426 C C . SER A 1 175 ? -2.457 12.807 12.789 1.00 76.81 175 SER A C 1
ATOM 1428 O O . SER A 1 175 ? -2.951 11.786 12.303 1.00 76.81 175 SER A O 1
ATOM 1430 N N . ARG A 1 176 ? -3.027 13.458 13.811 1.00 82.38 176 ARG A N 1
ATOM 1431 C CA . ARG A 1 176 ? -4.271 13.018 14.451 1.00 82.38 176 ARG A CA 1
ATOM 1432 C C . ARG A 1 176 ? -5.425 12.982 13.450 1.00 82.38 176 ARG A C 1
ATOM 1434 O O . ARG A 1 176 ? -6.066 11.942 13.313 1.00 82.38 176 ARG A O 1
ATOM 1441 N N . GLN A 1 177 ? -5.628 14.064 12.699 1.00 83.75 177 GLN A N 1
ATOM 1442 C CA . GLN A 1 177 ? -6.668 14.152 11.670 1.00 83.75 177 GLN A CA 1
ATOM 1443 C C . GLN A 1 177 ? -6.509 13.072 10.600 1.00 83.75 177 GLN A C 1
ATOM 1445 O O . GLN A 1 177 ? -7.493 12.445 10.211 1.00 83.75 177 GLN A O 1
ATOM 1450 N N . TYR A 1 178 ? -5.277 12.800 10.159 1.00 85.38 178 TYR A N 1
ATOM 1451 C CA . TYR A 1 178 ? -5.012 11.713 9.222 1.00 85.38 178 TYR A CA 1
ATOM 1452 C C . TYR A 1 178 ? -5.435 10.351 9.780 1.00 85.38 178 TYR A C 1
ATOM 1454 O O . TYR A 1 178 ? -6.163 9.620 9.111 1.00 85.38 178 TYR A O 1
ATOM 1462 N N . HIS A 1 179 ? -5.002 9.992 10.991 1.00 85.75 179 HIS A N 1
ATOM 1463 C CA . HIS A 1 179 ? -5.337 8.690 11.565 1.00 85.75 179 HIS A CA 1
ATOM 1464 C C . HIS A 1 179 ? -6.840 8.553 11.837 1.00 85.75 179 HIS A C 1
ATOM 1466 O O . HIS A 1 179 ? -7.408 7.496 11.560 1.00 85.75 179 HIS A O 1
ATOM 1472 N N . GLU A 1 180 ? -7.503 9.609 12.315 1.00 88.12 180 GLU A N 1
ATOM 1473 C CA . GLU A 1 180 ? -8.960 9.627 12.493 1.00 88.12 180 GLU A CA 1
ATOM 1474 C C . GLU A 1 180 ? -9.691 9.441 11.161 1.00 88.12 180 GLU A C 1
ATOM 1476 O O . GLU A 1 180 ? -10.591 8.600 11.065 1.00 88.12 180 GLU A O 1
ATOM 1481 N N . ALA A 1 181 ? -9.274 10.168 10.120 1.00 87.75 181 ALA A N 1
ATOM 1482 C CA . ALA A 1 181 ? -9.829 10.044 8.779 1.00 87.75 181 ALA A CA 1
ATOM 1483 C C . ALA A 1 181 ? -9.597 8.642 8.205 1.00 87.75 181 ALA A C 1
ATOM 1485 O O . ALA A 1 181 ? -10.535 8.032 7.703 1.00 87.75 181 ALA A O 1
ATOM 1486 N N . PHE A 1 182 ? -8.390 8.089 8.339 1.00 87.19 182 PHE A N 1
ATOM 1487 C CA . PHE A 1 182 ? -8.046 6.763 7.831 1.00 87.19 182 PHE A CA 1
ATOM 1488 C C . PHE A 1 182 ? -8.862 5.650 8.506 1.00 87.19 182 PHE A C 1
ATOM 1490 O O . PHE A 1 18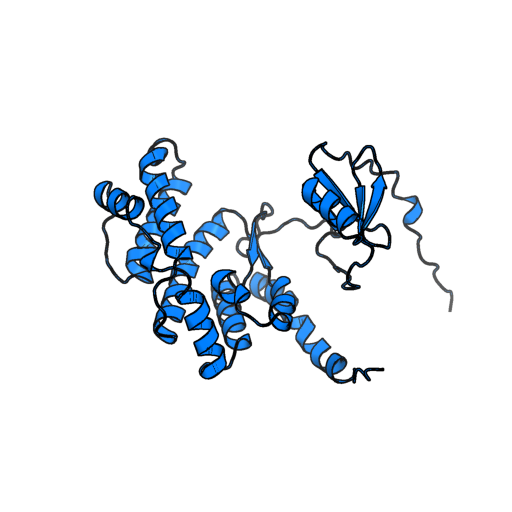2 ? -9.406 4.778 7.828 1.00 87.19 182 PHE A O 1
ATOM 1497 N N . VAL A 1 183 ? -9.013 5.693 9.837 1.00 91.19 183 VAL A N 1
ATOM 1498 C CA . VAL A 1 183 ? -9.857 4.732 10.566 1.00 91.19 183 VAL A CA 1
ATOM 1499 C C . VAL A 1 183 ? -11.328 4.903 10.171 1.00 91.19 183 VAL A C 1
ATOM 1501 O O . VAL A 1 183 ? -12.010 3.916 9.894 1.00 91.19 183 VAL A O 1
ATOM 1504 N N . SER A 1 184 ? -11.826 6.141 10.113 1.00 88.94 184 SER A N 1
ATOM 1505 C CA . SER A 1 184 ? -13.213 6.439 9.735 1.00 88.94 184 SER A CA 1
ATOM 1506 C C . SER A 1 184 ? -13.547 5.970 8.313 1.00 88.94 184 SER A C 1
ATOM 1508 O O . SER A 1 184 ? -14.589 5.342 8.093 1.00 88.94 184 SER A O 1
ATOM 1510 N N . ASP A 1 185 ? -12.648 6.217 7.358 1.00 87.25 185 ASP A N 1
ATOM 1511 C CA . ASP A 1 185 ? -12.801 5.843 5.952 1.00 87.25 185 ASP A CA 1
ATOM 1512 C C . ASP A 1 185 ? -12.757 4.324 5.767 1.00 87.25 185 ASP A C 1
ATOM 1514 O O . ASP A 1 185 ? -13.610 3.760 5.082 1.00 87.25 185 ASP A O 1
ATOM 1518 N N . TYR A 1 186 ? -11.868 3.625 6.478 1.00 90.50 186 TYR A N 1
ATOM 1519 C CA . TYR A 1 186 ? -11.852 2.164 6.469 1.00 90.50 186 TYR A CA 1
ATOM 1520 C C . TYR A 1 186 ? -13.206 1.578 6.879 1.00 90.50 186 TYR A C 1
ATOM 1522 O O . TYR A 1 186 ? -13.736 0.677 6.229 1.00 90.50 186 TYR A O 1
ATOM 1530 N N . TYR A 1 187 ? -13.824 2.101 7.933 1.00 88.19 187 TYR A N 1
ATOM 1531 C CA . TYR A 1 187 ? -15.133 1.607 8.338 1.00 88.19 187 TYR A CA 1
ATOM 1532 C C . TYR A 1 187 ? -16.227 2.007 7.350 1.00 88.19 187 TYR A C 1
ATOM 1534 O O . TYR A 1 187 ? -16.994 1.153 6.905 1.00 88.19 187 TYR A O 1
ATOM 1542 N N . THR A 1 188 ? -16.266 3.274 6.952 1.00 84.06 188 THR A N 1
ATOM 1543 C CA . THR A 1 188 ? -17.360 3.820 6.143 1.00 84.06 188 THR A CA 1
ATOM 1544 C C . THR A 1 188 ? -17.305 3.348 4.694 1.00 84.06 188 THR A C 1
ATOM 1546 O O . THR A 1 188 ? -18.313 2.886 4.168 1.00 84.06 188 THR A O 1
ATOM 1549 N N . ASN A 1 189 ? -16.141 3.431 4.056 1.00 80.62 189 ASN A N 1
ATOM 1550 C CA . ASN A 1 189 ? -15.972 3.206 2.623 1.00 80.62 189 ASN A CA 1
ATOM 1551 C C . ASN A 1 189 ? -15.404 1.832 2.283 1.00 80.62 189 ASN A C 1
ATOM 1553 O O . ASN A 1 1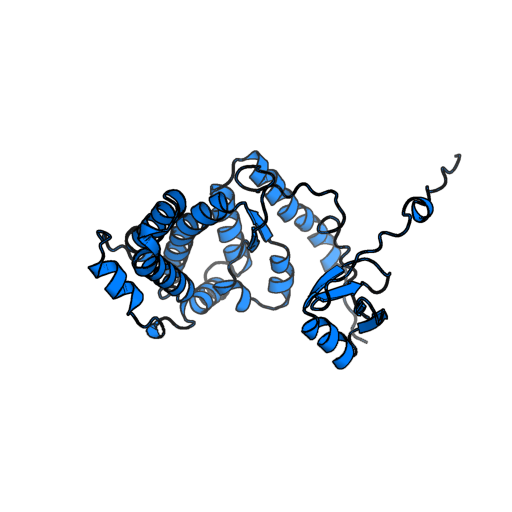89 ? -15.669 1.347 1.184 1.00 80.62 189 ASN A O 1
ATOM 1557 N N . TYR A 1 190 ? -14.661 1.182 3.185 1.00 84.56 190 TYR A N 1
ATOM 1558 C CA . TYR A 1 190 ? -14.131 -0.161 2.934 1.00 84.56 190 TYR A CA 1
ATOM 1559 C C . TYR A 1 190 ? -15.034 -1.262 3.507 1.00 84.56 190 TYR A C 1
ATOM 1561 O O . TYR A 1 190 ? -15.458 -2.153 2.769 1.00 84.56 190 TYR A O 1
ATOM 1569 N N . VAL A 1 191 ? -15.411 -1.165 4.785 1.00 86.06 191 VAL A N 1
ATOM 1570 C CA . VAL A 1 191 ? -16.287 -2.134 5.477 1.00 86.06 191 VAL A CA 1
ATOM 1571 C C . VAL A 1 191 ? -17.784 -1.828 5.283 1.00 86.06 191 VAL A C 1
ATOM 1573 O O . VAL A 1 191 ? -18.624 -2.685 5.548 1.00 86.06 191 VAL A O 1
ATOM 1576 N N . ASN A 1 192 ? -18.139 -0.643 4.772 1.00 84.62 192 ASN A N 1
ATOM 1577 C CA . ASN A 1 192 ? -19.521 -0.154 4.643 1.00 84.62 192 ASN A CA 1
ATOM 1578 C C . ASN A 1 192 ? -20.289 -0.110 5.983 1.00 84.62 192 ASN A C 1
ATOM 1580 O O . ASN A 1 192 ? -21.492 -0.365 6.035 1.00 84.62 192 ASN A O 1
ATOM 1584 N N . LYS A 1 193 ? -19.602 0.204 7.085 1.00 86.06 193 LYS A N 1
ATOM 1585 C CA . LYS A 1 193 ? -20.164 0.345 8.432 1.00 86.06 193 LYS A CA 1
ATOM 1586 C C . LYS A 1 193 ? -19.893 1.755 8.944 1.00 86.06 193 LYS A C 1
ATOM 1588 O O . LYS A 1 193 ? -18.746 2.127 9.153 1.00 86.06 193 LYS A O 1
ATOM 1593 N N . LYS A 1 194 ? -20.940 2.541 9.201 1.00 81.31 194 LYS A N 1
ATOM 1594 C CA . LYS A 1 194 ? -20.775 3.879 9.785 1.00 81.31 194 LYS A CA 1
ATOM 1595 C C . LYS A 1 194 ? -20.373 3.749 11.254 1.00 81.31 194 LYS A C 1
ATOM 1597 O O . LYS A 1 194 ? -21.108 3.162 12.046 1.00 81.31 194 LYS A O 1
ATOM 1602 N N . VAL A 1 195 ? -19.215 4.294 11.617 1.00 79.31 195 VAL A N 1
ATOM 1603 C CA . VAL A 1 195 ? -18.680 4.226 12.983 1.00 79.31 195 VAL A CA 1
ATOM 1604 C C . VAL A 1 195 ? -18.331 5.629 13.463 1.00 79.31 195 VAL A C 1
ATOM 1606 O O . VAL A 1 195 ? -17.652 6.378 12.769 1.00 79.31 195 VAL A O 1
ATOM 1609 N N . LYS A 1 196 ? -18.797 5.997 14.663 1.00 84.69 196 LYS A N 1
ATOM 1610 C CA . LYS A 1 196 ? -18.358 7.221 15.342 1.00 84.69 196 LYS A CA 1
ATOM 1611 C C . LYS A 1 196 ? -17.086 6.903 16.119 1.00 84.69 196 LYS A C 1
ATOM 1613 O O . LYS A 1 196 ? -17.150 6.162 17.101 1.00 84.69 196 LYS A O 1
ATOM 1618 N N . ILE A 1 197 ? -15.956 7.450 15.677 1.00 84.31 197 ILE A N 1
ATOM 1619 C CA . ILE A 1 197 ? -14.663 7.235 16.330 1.00 84.31 197 ILE A CA 1
ATOM 1620 C C . ILE A 1 197 ? -14.725 7.766 17.765 1.00 84.31 197 ILE A C 1
ATOM 1622 O O . ILE A 1 197 ? -15.130 8.898 18.018 1.00 84.31 197 ILE A O 1
ATOM 1626 N N . ASN A 1 198 ? -14.397 6.895 18.713 1.00 89.06 198 ASN A N 1
ATOM 1627 C CA . ASN A 1 198 ? -14.281 7.198 20.132 1.00 89.06 198 ASN A CA 1
ATOM 1628 C C . ASN A 1 198 ? -13.319 6.188 20.774 1.00 89.06 198 ASN A C 1
ATOM 1630 O O . ASN A 1 198 ? -12.993 5.160 20.174 1.00 89.06 198 ASN A O 1
ATOM 1634 N N . ARG A 1 199 ? -12.900 6.451 22.015 1.00 89.06 199 ARG A N 1
ATOM 1635 C CA . ARG A 1 199 ? -11.919 5.617 22.727 1.00 89.06 199 ARG A CA 1
ATOM 1636 C C . ARG A 1 199 ? -12.314 4.135 22.810 1.00 89.06 199 ARG A C 1
ATOM 1638 O O . ARG A 1 199 ? -11.444 3.278 22.711 1.00 89.06 199 ARG A O 1
ATOM 1645 N N . ARG A 1 200 ? -13.609 3.818 22.949 1.00 90.75 200 ARG A N 1
ATOM 1646 C CA . ARG A 1 200 ? -14.102 2.430 23.005 1.00 90.75 200 ARG A CA 1
ATOM 1647 C C . ARG A 1 200 ? -13.887 1.707 21.676 1.00 90.75 200 ARG A C 1
ATOM 1649 O O . ARG A 1 200 ? -13.298 0.634 21.668 1.00 90.75 200 ARG A O 1
ATOM 1656 N N . ILE A 1 201 ? -14.308 2.314 20.568 1.00 89.00 201 ILE A N 1
ATOM 1657 C CA . ILE A 1 201 ? -14.126 1.753 19.222 1.00 89.00 201 ILE A CA 1
ATOM 1658 C C . ILE A 1 201 ? -12.643 1.562 18.902 1.00 89.00 201 ILE A C 1
ATOM 1660 O O . ILE A 1 201 ? -12.253 0.522 18.384 1.00 89.00 201 ILE A O 1
ATOM 1664 N N . LEU A 1 202 ? -11.805 2.551 19.223 1.00 91.62 202 LEU A N 1
ATOM 1665 C CA . LEU A 1 202 ? -10.365 2.447 18.991 1.00 91.62 202 LEU A CA 1
ATOM 1666 C C . LEU A 1 202 ? -9.757 1.268 19.763 1.00 91.62 202 LEU A C 1
ATOM 1668 O O . LEU A 1 202 ? -8.912 0.556 19.222 1.00 91.62 202 LEU A O 1
ATOM 1672 N N . LYS A 1 203 ? -10.219 1.025 20.997 1.00 91.94 203 LYS A N 1
ATOM 1673 C CA . LYS A 1 203 ? -9.786 -0.116 21.811 1.00 91.94 203 LYS A CA 1
ATOM 1674 C C . LYS A 1 203 ? -10.209 -1.447 21.188 1.00 91.94 203 LYS A C 1
ATOM 1676 O O . LYS A 1 203 ? -9.362 -2.316 21.018 1.00 91.94 203 LYS A O 1
ATOM 1681 N N . GLU A 1 204 ? -11.466 -1.560 20.756 1.00 89.69 204 GLU A N 1
ATOM 1682 C CA . GLU A 1 204 ? -11.976 -2.743 20.044 1.00 89.69 204 GLU A CA 1
ATOM 1683 C C . GLU A 1 204 ? -11.128 -3.060 18.795 1.00 89.69 204 GLU A C 1
ATOM 1685 O O . GLU A 1 204 ? -10.741 -4.206 18.582 1.00 89.69 204 GLU A O 1
ATOM 1690 N N . ILE A 1 205 ? -10.763 -2.040 18.009 1.00 89.38 205 ILE A N 1
ATOM 1691 C CA . ILE A 1 205 ? -9.894 -2.186 16.827 1.00 89.38 205 ILE A CA 1
ATOM 1692 C C . ILE A 1 205 ? -8.478 -2.635 17.211 1.00 89.38 205 ILE A C 1
ATOM 1694 O O . ILE A 1 205 ? -7.877 -3.472 16.536 1.00 89.38 205 ILE A O 1
ATOM 1698 N N . SER A 1 206 ? -7.917 -2.041 18.265 1.00 87.94 206 SER A N 1
ATOM 1699 C CA . SER A 1 206 ? -6.547 -2.309 18.707 1.00 87.94 206 SER A CA 1
ATOM 1700 C C . SER A 1 206 ? -6.387 -3.715 19.298 1.00 87.94 206 SER A C 1
ATOM 1702 O O . SER A 1 206 ? -5.315 -4.311 19.186 1.00 87.94 206 SER A O 1
ATOM 1704 N N . GLU A 1 207 ? -7.428 -4.252 19.929 1.00 87.31 207 GLU A N 1
ATOM 1705 C CA . GLU A 1 207 ? -7.408 -5.565 20.589 1.00 87.31 207 GLU A CA 1
ATOM 1706 C C . GLU A 1 207 ? -7.801 -6.715 19.654 1.00 87.31 207 GLU A C 1
ATOM 1708 O O . GLU A 1 207 ? -7.480 -7.867 19.931 1.00 87.31 207 GLU A O 1
ATOM 1713 N N . GLU A 1 208 ? -8.429 -6.422 18.515 1.00 81.62 208 GLU A N 1
ATOM 1714 C CA . GLU A 1 208 ? -8.827 -7.432 17.535 1.00 81.62 208 GLU A CA 1
ATOM 1715 C C . GLU A 1 208 ? -7.627 -8.224 16.991 1.00 81.62 208 GLU A C 1
ATOM 1717 O O . GLU A 1 208 ? -6.585 -7.650 16.648 1.00 81.62 208 GLU A O 1
ATOM 1722 N N . ASP A 1 209 ? -7.792 -9.543 16.864 1.00 78.88 209 ASP A N 1
ATOM 1723 C CA . ASP A 1 209 ? -6.840 -10.417 16.183 1.00 78.88 209 ASP A CA 1
ATOM 1724 C C . ASP A 1 209 ? -7.126 -10.455 14.664 1.00 78.88 209 ASP A C 1
ATOM 1726 O O . ASP A 1 209 ? -8.151 -10.992 14.235 1.00 78.88 209 ASP A O 1
ATOM 1730 N N . PRO A 1 210 ? -6.235 -9.904 13.817 1.00 70.31 210 PRO A N 1
ATOM 1731 C CA . PRO A 1 210 ? -6.434 -9.868 12.374 1.00 70.31 210 PRO A CA 1
ATOM 1732 C C . PRO A 1 210 ? -6.070 -11.185 11.669 1.00 70.31 210 PRO A C 1
ATOM 1734 O O . PRO A 1 210 ? -6.184 -11.253 10.443 1.00 70.31 210 PRO A O 1
ATOM 1737 N N . THR A 1 211 ? -5.614 -12.223 12.380 1.00 72.12 211 THR A N 1
ATOM 1738 C CA . THR A 1 211 ? -5.201 -13.505 11.773 1.00 72.12 211 THR A CA 1
ATOM 1739 C C . THR A 1 211 ? -6.313 -14.189 10.976 1.00 72.12 211 THR A C 1
ATOM 1741 O O . THR A 1 211 ? -6.021 -14.882 10.003 1.00 72.12 211 THR A O 1
ATOM 1744 N N . CYS A 1 212 ? -7.585 -13.924 11.280 1.00 63.66 212 CYS A N 1
ATOM 1745 C CA . CYS A 1 212 ? -8.719 -14.439 10.507 1.00 63.66 212 CYS A CA 1
ATOM 1746 C C . CYS A 1 212 ? -8.773 -13.929 9.048 1.00 63.66 212 CYS A C 1
ATOM 1748 O O . CYS A 1 212 ? -9.468 -14.517 8.223 1.00 63.66 212 CYS A O 1
ATOM 1750 N N . TYR A 1 213 ? -8.007 -12.887 8.699 1.00 65.06 213 TYR A N 1
ATOM 1751 C CA . TYR A 1 213 ? -7.909 -12.334 7.339 1.00 65.06 213 TYR A CA 1
ATOM 1752 C C . TYR A 1 213 ? -6.642 -12.776 6.582 1.00 65.06 213 TYR A C 1
ATOM 1754 O O . TYR A 1 213 ? -6.387 -12.306 5.467 1.00 65.06 213 TYR A O 1
ATOM 1762 N N . LEU A 1 214 ? -5.804 -13.633 7.179 1.00 66.06 214 LEU A N 1
ATOM 1763 C CA . LEU A 1 214 ? -4.458 -13.909 6.680 1.00 66.06 214 LEU A CA 1
ATOM 1764 C C . LEU A 1 214 ? -4.469 -14.451 5.233 1.00 66.06 214 LEU A C 1
ATOM 1766 O O . LEU A 1 214 ? -5.026 -15.502 4.936 1.00 66.06 214 LEU A O 1
ATOM 1770 N N . ARG A 1 215 ? -3.776 -13.728 4.339 1.00 61.81 215 ARG A N 1
ATOM 1771 C CA . ARG A 1 215 ? -3.366 -14.136 2.975 1.00 61.81 215 ARG A CA 1
ATOM 1772 C C . ARG A 1 215 ? -4.469 -14.577 1.997 1.00 61.81 215 ARG A C 1
ATOM 1774 O O . ARG A 1 215 ? -4.151 -15.234 1.012 1.00 61.81 215 ARG A O 1
ATOM 1781 N N . ALA A 1 216 ? -5.712 -14.145 2.180 1.00 81.25 216 ALA A N 1
ATOM 1782 C CA . ALA A 1 216 ? -6.779 -14.494 1.239 1.00 81.25 216 ALA A CA 1
ATOM 1783 C C . ALA A 1 216 ? -7.095 -13.392 0.206 1.00 81.25 216 ALA A C 1
ATOM 1785 O O . ALA A 1 216 ? -7.371 -13.710 -0.946 1.00 81.25 216 ALA A O 1
ATOM 1786 N N . HIS A 1 217 ? -7.007 -12.103 0.567 1.00 92.88 217 HIS A N 1
ATOM 1787 C CA . HIS A 1 217 ? -7.440 -11.014 -0.324 1.00 92.88 217 HIS A CA 1
ATOM 1788 C C . HIS A 1 217 ? -6.592 -10.897 -1.598 1.00 92.88 217 HIS A C 1
ATOM 1790 O O . HIS A 1 217 ? -7.111 -11.093 -2.695 1.00 92.88 217 HIS A O 1
ATOM 1796 N N . GLY A 1 218 ? -5.290 -10.610 -1.457 1.00 92.88 218 GLY A N 1
ATOM 1797 C CA . GLY A 1 218 ? -4.393 -10.423 -2.604 1.00 92.88 218 GLY A CA 1
ATOM 1798 C C . GLY A 1 218 ? -4.383 -11.611 -3.566 1.00 92.88 218 GLY A C 1
ATOM 1799 O O . GLY A 1 218 ? -4.474 -11.421 -4.775 1.00 92.88 218 GLY A O 1
ATOM 1800 N N . HIS A 1 219 ? -4.361 -12.836 -3.032 1.00 93.25 219 HIS A N 1
ATOM 1801 C CA . HIS A 1 219 ? -4.424 -14.053 -3.840 1.00 93.25 219 HIS A CA 1
ATOM 1802 C C . HIS A 1 219 ? -5.760 -14.194 -4.581 1.00 93.25 219 HIS A C 1
ATOM 1804 O O . HIS A 1 219 ? -5.750 -14.447 -5.781 1.00 93.25 219 HIS A O 1
ATOM 1810 N N . ALA A 1 220 ? -6.896 -13.991 -3.900 1.00 94.81 220 ALA A N 1
ATOM 1811 C CA . ALA A 1 220 ? -8.219 -14.106 -4.513 1.00 94.81 220 ALA A CA 1
ATOM 1812 C C . ALA A 1 220 ? -8.427 -13.084 -5.639 1.00 94.81 220 ALA A C 1
ATOM 1814 O O . ALA A 1 220 ? -8.956 -13.430 -6.693 1.00 94.81 220 ALA A O 1
ATOM 1815 N N . VAL A 1 221 ? -7.974 -11.839 -5.444 1.00 97.12 221 VAL A N 1
ATOM 1816 C CA . VAL A 1 221 ? -8.025 -10.805 -6.487 1.00 97.12 221 VAL A CA 1
ATOM 1817 C C . VAL A 1 221 ? -7.176 -11.224 -7.685 1.00 97.12 221 VAL A C 1
ATOM 1819 O O . VAL A 1 221 ? -7.688 -11.283 -8.799 1.00 97.12 221 VAL A O 1
ATOM 1822 N N . VAL A 1 222 ? -5.907 -11.578 -7.467 1.00 96.31 222 VAL A N 1
ATOM 1823 C CA . VAL A 1 222 ? -4.992 -11.987 -8.546 1.00 96.31 222 VAL A CA 1
ATOM 1824 C C . VAL A 1 222 ? -5.544 -13.179 -9.324 1.00 96.31 222 VAL A C 1
ATOM 1826 O O . VAL A 1 222 ? -5.656 -13.109 -10.545 1.00 96.31 222 VAL A O 1
ATOM 1829 N N . GLN A 1 223 ? -6.004 -14.214 -8.623 1.00 95.75 223 GLN A N 1
ATOM 1830 C CA . GLN A 1 223 ? -6.592 -15.403 -9.233 1.00 95.75 223 GLN A CA 1
ATOM 1831 C C . GLN A 1 223 ? -7.835 -15.074 -10.074 1.00 95.75 223 GLN A C 1
ATOM 1833 O O . GLN A 1 223 ? -8.029 -15.660 -11.141 1.00 95.75 223 GLN A O 1
ATOM 1838 N N . LYS A 1 224 ? -8.682 -14.142 -9.620 1.00 97.06 224 LYS A N 1
ATOM 1839 C CA . LYS A 1 224 ? -9.866 -13.715 -10.375 1.00 97.06 224 LYS A CA 1
ATOM 1840 C C . LYS A 1 224 ? -9.477 -12.997 -11.667 1.00 97.06 224 LYS A C 1
ATOM 1842 O O . LYS A 1 224 ? -10.062 -13.274 -12.710 1.00 97.06 224 LYS A O 1
ATOM 1847 N N . PHE A 1 225 ? -8.472 -12.123 -11.619 1.00 97.38 225 PHE A N 1
ATOM 1848 C CA . PHE A 1 225 ? -7.969 -11.439 -12.812 1.00 97.38 225 PHE A CA 1
ATOM 1849 C C . PHE A 1 225 ? -7.345 -12.400 -13.817 1.00 97.38 225 PHE A C 1
ATOM 1851 O O . PHE A 1 225 ? -7.652 -12.303 -15.002 1.00 97.38 225 PHE A O 1
ATOM 1858 N N . GLU A 1 226 ? -6.548 -13.366 -13.361 1.00 94.94 226 GLU A N 1
ATOM 1859 C CA . GLU A 1 226 ? -5.952 -14.381 -14.238 1.00 94.94 226 GLU A CA 1
ATOM 1860 C C . GLU A 1 226 ? -6.995 -15.231 -14.965 1.00 94.94 226 GLU A C 1
ATOM 1862 O O . GLU A 1 226 ? -6.774 -15.623 -16.108 1.00 94.94 226 GLU A O 1
ATOM 1867 N N . ARG A 1 227 ? -8.118 -15.530 -14.306 1.00 94.75 227 ARG A N 1
ATOM 1868 C CA . ARG A 1 227 ? -9.127 -16.454 -14.836 1.00 94.75 227 ARG A CA 1
ATOM 1869 C C . ARG A 1 227 ? -10.246 -15.770 -15.610 1.00 94.75 227 ARG A C 1
ATOM 1871 O O . ARG A 1 227 ? -10.755 -16.359 -16.556 1.00 94.75 227 ARG A O 1
ATOM 1878 N N . GLU A 1 228 ? -10.671 -14.583 -15.181 1.00 94.81 228 GLU A N 1
ATOM 1879 C CA . GLU A 1 228 ? -11.979 -14.038 -15.572 1.00 94.81 228 GLU A CA 1
ATOM 1880 C C . GLU A 1 228 ? -11.979 -12.544 -15.930 1.00 94.81 228 GLU A C 1
ATOM 1882 O O . GLU A 1 228 ? -12.883 -12.111 -16.638 1.00 94.81 228 GLU A O 1
ATOM 1887 N N . LEU A 1 229 ? -11.008 -11.742 -15.472 1.00 91.56 229 LEU A N 1
ATOM 1888 C CA . LEU A 1 229 ? -11.066 -10.270 -15.590 1.00 91.56 229 LEU A CA 1
ATOM 1889 C C . LEU A 1 229 ? -9.941 -9.673 -16.450 1.00 91.56 229 LEU A C 1
ATOM 1891 O O . LEU A 1 229 ? -9.390 -8.631 -16.116 1.00 91.56 229 LEU A O 1
ATOM 1895 N N . GLY A 1 230 ? -9.584 -10.333 -17.555 1.00 87.62 230 GLY A N 1
ATOM 1896 C CA . GLY A 1 230 ? -8.665 -9.761 -18.553 1.00 87.62 230 GLY A CA 1
ATOM 1897 C C . GLY A 1 230 ? -7.171 -9.857 -18.213 1.00 87.62 230 GLY A C 1
ATOM 1898 O O . GLY A 1 230 ? -6.338 -9.320 -18.940 1.00 87.62 230 GLY A O 1
ATOM 1899 N N . GLY A 1 231 ? -6.806 -10.583 -17.155 1.00 93.12 231 GLY A N 1
ATOM 1900 C CA . GLY A 1 231 ? -5.419 -10.856 -16.786 1.00 93.12 231 GLY A CA 1
ATOM 1901 C C . GLY A 1 231 ? -4.773 -9.787 -15.903 1.00 93.12 231 GLY A C 1
ATOM 1902 O O . GLY A 1 231 ? -5.375 -8.798 -15.495 1.00 93.12 231 GLY A O 1
ATOM 1903 N N . LEU A 1 232 ? -3.500 -10.003 -15.574 1.00 93.12 232 LEU A N 1
ATOM 1904 C CA . LEU A 1 232 ? -2.783 -9.176 -14.595 1.00 93.12 232 LEU A CA 1
ATOM 1905 C C . LEU A 1 232 ? -2.411 -7.782 -15.108 1.00 93.12 232 LEU A C 1
ATOM 1907 O O . LEU A 1 232 ? -2.236 -6.872 -14.302 1.00 93.12 232 LEU A O 1
ATOM 1911 N N . LEU A 1 233 ? -2.325 -7.602 -16.428 1.00 89.19 233 LEU A N 1
ATOM 1912 C CA . LEU A 1 233 ? -2.114 -6.283 -17.027 1.00 89.19 233 LEU A CA 1
ATOM 1913 C C . LEU A 1 233 ? -3.308 -5.358 -16.774 1.00 89.19 233 LEU A C 1
ATOM 1915 O O . LEU A 1 233 ? -3.102 -4.179 -16.505 1.00 89.19 233 LEU A O 1
ATOM 1919 N N . GLU A 1 234 ? -4.529 -5.898 -16.772 1.00 93.94 234 GLU A N 1
ATOM 1920 C CA . GLU A 1 234 ? -5.735 -5.135 -16.442 1.00 93.94 234 GLU A CA 1
ATOM 1921 C C . GLU A 1 234 ? -5.725 -4.700 -14.971 1.00 93.94 234 GLU A C 1
ATOM 1923 O O . GLU A 1 234 ? -6.013 -3.549 -14.649 1.00 93.94 234 GLU A O 1
ATOM 1928 N N . LEU A 1 235 ? -5.294 -5.581 -14.060 1.00 95.31 235 LEU A N 1
ATOM 1929 C CA . LEU A 1 235 ? -5.115 -5.215 -12.654 1.00 95.31 235 LEU A CA 1
ATOM 1930 C C . LEU A 1 235 ? -4.065 -4.103 -12.486 1.00 95.31 235 LEU A C 1
ATOM 1932 O O . LEU A 1 235 ? -4.291 -3.161 -11.726 1.00 95.31 235 LEU A O 1
ATOM 1936 N N . THR A 1 236 ? -2.937 -4.185 -13.198 1.00 90.56 236 THR A N 1
ATOM 1937 C CA . THR A 1 236 ? -1.927 -3.115 -13.224 1.00 90.56 236 THR A CA 1
ATOM 1938 C C . THR A 1 236 ? -2.511 -1.811 -13.768 1.00 90.56 236 THR A C 1
ATOM 1940 O O . THR A 1 236 ? -2.301 -0.759 -13.166 1.00 90.56 236 THR A O 1
ATOM 1943 N N . HIS A 1 237 ? -3.281 -1.868 -14.858 1.00 89.94 237 HIS A N 1
ATOM 1944 C CA . HIS A 1 237 ? -3.933 -0.699 -15.441 1.00 89.94 237 HIS A CA 1
ATOM 1945 C C . HIS A 1 237 ? -4.899 -0.037 -14.453 1.00 89.94 237 HIS A C 1
ATOM 1947 O O . HIS A 1 237 ? -4.821 1.170 -14.249 1.00 89.94 237 HIS A O 1
ATOM 1953 N N . LEU A 1 238 ? -5.733 -0.812 -13.754 1.00 93.81 238 LEU A N 1
ATOM 1954 C CA . LEU A 1 238 ? -6.642 -0.268 -12.746 1.00 93.81 238 LEU A CA 1
ATOM 1955 C C . LEU A 1 238 ? -5.908 0.476 -11.622 1.00 93.81 238 LEU A C 1
ATOM 1957 O O . LEU A 1 238 ? -6.396 1.508 -11.167 1.00 93.81 238 LEU A O 1
ATOM 1961 N N . TRP A 1 239 ? -4.752 -0.023 -11.173 1.00 93.12 239 TRP A N 1
ATOM 1962 C CA . TRP A 1 239 ? -3.937 0.663 -10.165 1.00 93.12 239 TRP A CA 1
ATOM 1963 C C . TRP A 1 239 ? -3.291 1.943 -10.705 1.00 93.12 239 TRP A C 1
ATOM 1965 O O . TRP A 1 239 ? -3.307 2.962 -10.013 1.00 93.12 239 TRP A O 1
ATOM 1975 N N . ARG A 1 240 ? -2.796 1.928 -11.949 1.00 88.31 240 ARG A N 1
ATOM 1976 C CA . ARG A 1 240 ? -2.281 3.131 -12.628 1.00 88.31 240 ARG A CA 1
ATOM 1977 C C . ARG A 1 240 ? -3.359 4.198 -12.784 1.00 88.31 240 ARG A C 1
ATOM 1979 O O . ARG A 1 240 ? -3.107 5.358 -12.479 1.00 88.31 240 ARG A O 1
ATOM 1986 N N . THR A 1 241 ? -4.560 3.810 -13.205 1.00 88.31 241 THR A N 1
ATOM 1987 C CA . THR A 1 241 ? -5.699 4.723 -13.369 1.00 88.31 241 THR A CA 1
ATOM 1988 C C . THR A 1 241 ? -6.161 5.277 -12.024 1.00 88.31 241 THR A C 1
ATOM 1990 O O . THR A 1 241 ? -6.299 6.487 -11.887 1.00 88.31 241 THR A O 1
ATOM 1993 N N . HIS A 1 242 ? -6.299 4.427 -10.998 1.00 89.88 242 HIS A N 1
ATOM 1994 C CA . HIS A 1 242 ? -6.636 4.859 -9.633 1.00 89.88 242 HIS A CA 1
ATOM 1995 C C . HIS A 1 242 ? -5.630 5.865 -9.064 1.00 89.88 242 HIS A C 1
ATOM 1997 O O . HIS A 1 242 ? -6.005 6.786 -8.341 1.00 89.88 242 HIS A O 1
ATOM 2003 N N . PHE A 1 243 ? -4.343 5.700 -9.369 1.00 81.38 243 PHE A N 1
ATOM 2004 C CA . PHE A 1 243 ? -3.346 6.693 -8.994 1.00 81.38 243 PHE A CA 1
ATOM 2005 C C . PHE A 1 243 ? -3.446 7.958 -9.858 1.00 81.38 243 PHE A C 1
ATOM 2007 O O . PHE A 1 243 ? -3.401 9.055 -9.315 1.00 81.38 243 PHE A O 1
ATOM 2014 N N . GLY A 1 244 ? -3.646 7.827 -11.170 1.00 77.12 244 GLY A N 1
ATOM 2015 C CA . GLY A 1 244 ? -3.801 8.960 -12.083 1.00 77.12 244 GLY A CA 1
ATOM 2016 C C . GLY A 1 244 ? -4.954 9.896 -11.737 1.00 77.12 244 GLY A C 1
ATOM 2017 O O . GLY A 1 244 ? -4.795 11.108 -11.818 1.00 77.12 244 GLY A O 1
ATOM 2018 N N . GLU A 1 245 ? -6.070 9.354 -11.245 1.00 78.50 245 GLU A N 1
ATOM 2019 C CA . GLU A 1 245 ? -7.202 10.134 -10.722 1.00 78.50 245 GLU A CA 1
ATOM 2020 C C . GLU A 1 245 ? -6.828 11.026 -9.518 1.00 78.50 245 GLU A C 1
ATOM 2022 O O . GLU A 1 245 ? -7.568 11.948 -9.179 1.00 78.50 245 GLU A O 1
ATOM 2027 N N . GLN A 1 246 ? -5.691 10.770 -8.862 1.00 67.56 246 GLN A N 1
ATOM 2028 C CA . GLN A 1 246 ? -5.195 11.544 -7.717 1.00 67.56 246 GLN A CA 1
ATOM 2029 C C . GLN A 1 246 ? -4.231 12.667 -8.125 1.00 67.56 246 GLN A C 1
ATOM 2031 O O . GLN A 1 246 ? -3.812 13.440 -7.263 1.00 67.56 246 GLN A O 1
ATOM 2036 N N . ILE A 1 247 ? -3.863 12.759 -9.406 1.00 64.44 247 ILE A N 1
ATOM 2037 C CA . ILE A 1 247 ? -2.873 13.706 -9.923 1.00 64.44 247 ILE A CA 1
ATOM 2038 C C . ILE A 1 247 ? -3.554 14.737 -10.840 1.00 64.44 247 ILE A C 1
ATOM 2040 O O . ILE A 1 247 ? -4.519 14.430 -11.535 1.00 64.44 247 ILE A O 1
ATOM 2044 N N . GLY A 1 248 ? -3.033 15.969 -10.886 1.00 59.09 248 GLY A N 1
ATOM 2045 C CA . GLY A 1 248 ? -3.348 16.910 -11.968 1.00 59.09 248 GLY A CA 1
ATOM 2046 C C . GLY A 1 248 ? -2.881 16.391 -13.340 1.00 59.09 248 GLY A C 1
ATOM 2047 O O . GLY A 1 248 ? -1.883 15.680 -13.439 1.00 59.09 248 GLY A O 1
ATOM 2048 N N . MET A 1 249 ? -3.590 16.749 -14.414 1.00 46.91 249 MET A N 1
ATOM 2049 C CA . MET A 1 249 ? -3.398 16.161 -15.752 1.00 46.91 249 MET A CA 1
ATOM 2050 C C . MET A 1 249 ? -1.936 16.200 -16.253 1.00 46.91 249 MET A C 1
ATOM 2052 O O . MET A 1 249 ? -1.474 15.228 -16.847 1.00 46.91 249 MET A O 1
ATOM 2056 N N . ASP A 1 250 ? -1.181 17.258 -15.946 1.00 49.94 250 ASP A N 1
ATOM 2057 C CA . ASP A 1 250 ? 0.200 17.448 -16.420 1.00 49.94 250 ASP A CA 1
ATOM 2058 C C . ASP A 1 250 ? 1.206 16.476 -15.774 1.00 49.94 250 ASP A C 1
ATOM 2060 O O . ASP A 1 250 ? 2.035 15.871 -16.458 1.00 49.94 250 ASP A O 1
ATOM 2064 N N . SER A 1 251 ? 1.098 16.246 -14.462 1.00 55.12 251 SER A N 1
ATOM 2065 C CA . SER A 1 251 ? 1.956 15.292 -13.746 1.00 55.12 251 SER A CA 1
ATOM 2066 C C . SER A 1 251 ? 1.567 13.836 -14.040 1.00 55.12 251 SER A C 1
ATOM 2068 O O . SER A 1 251 ? 2.429 12.954 -14.037 1.00 55.12 251 SER A O 1
ATOM 2070 N N . TYR A 1 252 ? 0.294 13.574 -14.369 1.00 51.44 252 TYR A N 1
ATOM 2071 C CA . TYR A 1 252 ? -0.139 12.269 -14.874 1.00 51.44 252 TYR A CA 1
ATOM 2072 C C . TYR A 1 252 ? 0.436 11.971 -16.258 1.00 51.44 252 TYR A C 1
ATOM 2074 O O . TYR A 1 252 ? 0.825 10.834 -16.504 1.00 51.44 252 TYR A O 1
ATOM 2082 N N . VAL A 1 253 ? 0.535 12.963 -17.150 1.00 48.81 253 VAL A N 1
ATOM 2083 C CA . VAL A 1 253 ? 1.179 12.791 -18.461 1.00 48.81 253 VAL A CA 1
ATOM 2084 C C . VAL A 1 253 ? 2.664 12.478 -18.296 1.00 48.81 253 VAL A C 1
ATOM 2086 O O . VAL A 1 253 ? 3.140 11.557 -18.946 1.00 48.81 253 VAL A O 1
ATOM 2089 N N . LEU A 1 254 ? 3.387 13.141 -17.385 1.00 53.12 254 LEU A N 1
ATOM 2090 C CA . LEU A 1 254 ? 4.796 12.822 -17.114 1.00 53.12 254 LEU A CA 1
ATOM 2091 C C . LEU A 1 254 ? 4.975 11.395 -16.564 1.00 53.12 254 LEU A C 1
ATOM 2093 O O . LEU A 1 254 ? 5.792 10.632 -17.079 1.00 53.12 254 LEU A O 1
ATOM 2097 N N . ALA A 1 255 ? 4.168 11.004 -15.572 1.00 52.12 255 ALA A N 1
ATOM 2098 C CA . ALA A 1 255 ? 4.174 9.643 -15.032 1.00 52.12 255 ALA A CA 1
ATOM 2099 C C . ALA A 1 255 ? 3.762 8.606 -16.095 1.00 52.12 255 ALA A C 1
ATOM 2101 O O . ALA A 1 255 ? 4.380 7.554 -16.226 1.00 52.12 255 ALA A O 1
ATOM 2102 N N . SER A 1 256 ? 2.772 8.934 -16.925 1.00 48.03 256 SER A N 1
ATOM 2103 C CA . SER A 1 256 ? 2.305 8.076 -18.012 1.00 48.03 256 SER A CA 1
ATOM 2104 C C . SER A 1 256 ? 3.305 7.974 -19.152 1.00 48.03 256 SER A C 1
ATOM 2106 O O . SER A 1 256 ? 3.383 6.909 -19.745 1.00 48.03 256 SER A O 1
ATOM 2108 N N . LEU A 1 257 ? 4.084 9.012 -19.464 1.00 46.94 257 LEU A N 1
ATOM 2109 C CA . LEU A 1 257 ? 5.172 8.957 -20.446 1.00 46.94 257 LEU A CA 1
ATOM 2110 C C . LEU A 1 257 ? 6.285 8.024 -19.959 1.00 46.94 257 LEU A C 1
ATOM 2112 O O . LEU A 1 257 ? 6.701 7.150 -20.718 1.00 46.94 257 LEU A O 1
ATOM 2116 N N . LEU A 1 258 ? 6.652 8.101 -18.673 1.00 49.91 258 LEU A N 1
ATOM 2117 C CA . LEU A 1 258 ? 7.542 7.123 -18.033 1.00 49.91 258 LEU A CA 1
ATOM 2118 C C . LEU A 1 258 ? 6.984 5.688 -18.120 1.00 49.91 258 LEU A C 1
ATOM 2120 O O . LEU A 1 258 ? 7.751 4.739 -18.266 1.00 49.91 258 LEU A O 1
ATOM 2124 N N . TRP A 1 259 ? 5.658 5.514 -18.082 1.00 48.56 259 TRP A N 1
ATOM 2125 C CA . TRP A 1 259 ? 5.008 4.205 -18.244 1.00 48.56 259 TRP A CA 1
ATOM 2126 C C . TRP A 1 259 ? 4.761 3.781 -19.706 1.00 48.56 259 TRP A C 1
ATOM 2128 O O . TRP A 1 259 ? 4.581 2.588 -19.960 1.00 48.56 259 TRP A O 1
ATOM 2138 N N . SER A 1 260 ? 4.716 4.721 -20.660 1.00 39.47 260 SER A N 1
ATOM 2139 C CA . SER A 1 260 ? 4.249 4.510 -22.045 1.00 39.47 260 SER A CA 1
ATOM 2140 C C . SER A 1 260 ? 5.365 4.469 -23.087 1.00 39.47 260 SER A C 1
ATOM 2142 O O . SER A 1 260 ? 5.170 3.827 -24.122 1.00 39.47 260 SER A O 1
ATOM 2144 N N . GLU A 1 261 ? 6.538 5.070 -22.848 1.00 39.94 261 GLU A N 1
ATOM 2145 C CA . GLU A 1 261 ? 7.658 4.987 -23.806 1.00 39.94 261 GLU A CA 1
ATOM 2146 C C . GLU A 1 261 ? 8.106 3.533 -24.083 1.00 39.94 261 GLU A C 1
ATOM 2148 O O . GLU A 1 261 ? 8.631 3.228 -25.158 1.00 39.94 261 GLU A O 1
ATOM 2153 N N . GLU A 1 262 ? 7.781 2.579 -23.204 1.00 46.25 262 GLU A N 1
ATOM 2154 C CA . GLU A 1 262 ? 8.110 1.160 -23.386 1.00 46.25 262 GLU A CA 1
ATOM 2155 C C . GLU A 1 262 ? 7.108 0.352 -24.239 1.00 46.25 262 GLU A C 1
ATOM 2157 O O . GLU A 1 262 ? 7.438 -0.761 -24.659 1.00 46.25 262 GLU A O 1
ATOM 2162 N N . SER A 1 263 ? 5.931 0.882 -24.608 1.00 36.06 263 SER A N 1
ATOM 2163 C CA . SER A 1 263 ? 5.050 0.176 -25.566 1.00 36.06 263 SER A CA 1
ATOM 2164 C C . SER A 1 263 ? 5.661 0.109 -26.975 1.00 36.06 263 SER A C 1
ATOM 2166 O O . SER A 1 263 ? 5.276 -0.742 -27.775 1.00 36.06 263 SER A O 1
ATOM 2168 N N . SER A 1 264 ? 6.627 0.976 -27.295 1.00 31.64 264 SER A N 1
ATOM 2169 C CA . SER A 1 264 ? 7.334 0.982 -28.585 1.00 31.64 264 SER A CA 1
ATOM 2170 C C . SER A 1 264 ? 8.504 -0.018 -28.645 1.00 31.64 264 SER A C 1
ATOM 2172 O O . SER A 1 264 ? 8.884 -0.481 -29.724 1.00 31.64 264 SER A O 1
ATOM 2174 N N . LEU A 1 265 ? 9.029 -0.443 -27.487 1.00 34.16 265 LEU A N 1
ATOM 2175 C CA . LEU A 1 265 ? 10.010 -1.533 -27.375 1.00 34.16 265 LEU A CA 1
ATOM 2176 C C . LEU A 1 265 ? 9.375 -2.912 -27.614 1.00 34.16 265 LEU A C 1
ATOM 2178 O O . LEU A 1 265 ? 10.079 -3.884 -27.909 1.00 34.16 265 LEU A O 1
ATOM 2182 N N . HIS A 1 266 ? 8.043 -2.991 -27.559 1.00 36.94 266 HIS A N 1
ATOM 2183 C CA . HIS A 1 266 ? 7.283 -4.220 -27.761 1.00 36.94 266 HIS A CA 1
ATOM 2184 C C . HIS A 1 266 ? 7.499 -4.834 -29.154 1.00 36.94 266 HIS A C 1
ATOM 2186 O O . HIS A 1 266 ? 7.513 -6.056 -29.277 1.00 36.94 266 HIS A O 1
ATOM 2192 N N . THR A 1 267 ? 7.791 -4.022 -30.177 1.00 28.52 267 THR A N 1
ATOM 2193 C CA . THR A 1 267 ? 8.056 -4.502 -31.544 1.00 28.52 267 THR A CA 1
ATOM 2194 C C . THR A 1 267 ? 9.436 -5.155 -31.694 1.00 28.52 267 THR A C 1
ATOM 2196 O O . THR A 1 267 ? 9.632 -5.989 -32.578 1.00 28.52 267 THR A O 1
ATOM 2199 N N . ARG A 1 268 ? 10.413 -4.818 -30.837 1.00 27.61 268 ARG A N 1
ATOM 2200 C CA . ARG A 1 268 ? 11.796 -5.324 -30.958 1.00 27.61 268 ARG A CA 1
ATOM 2201 C C . ARG A 1 268 ? 12.060 -6.593 -30.148 1.00 27.61 268 ARG A C 1
ATOM 2203 O O . ARG A 1 268 ? 12.863 -7.418 -30.574 1.00 27.61 268 ARG A O 1
ATOM 2210 N N . VAL A 1 269 ? 11.367 -6.805 -29.029 1.00 31.05 269 VAL A N 1
ATOM 2211 C CA . VAL A 1 269 ? 11.609 -7.978 -28.162 1.00 31.05 269 VAL A CA 1
ATOM 2212 C C . VAL A 1 269 ? 11.016 -9.272 -28.743 1.00 31.05 269 VAL A C 1
ATOM 2214 O O . VAL A 1 269 ? 11.570 -10.347 -28.532 1.00 31.05 269 VAL A O 1
ATOM 2217 N N . THR A 1 270 ? 9.967 -9.196 -29.570 1.00 28.17 270 THR A N 1
ATOM 2218 C CA . THR A 1 270 ? 9.429 -10.355 -30.314 1.00 28.17 270 THR A CA 1
ATOM 2219 C C . THR A 1 270 ? 10.375 -10.912 -31.386 1.00 28.17 270 THR A C 1
ATOM 2221 O O . THR A 1 270 ? 10.152 -12.023 -31.862 1.00 28.17 270 THR A O 1
ATOM 2224 N N . ALA A 1 271 ? 11.441 -10.192 -31.757 1.00 26.59 271 ALA A N 1
ATOM 2225 C CA . ALA A 1 271 ? 12.403 -10.640 -32.768 1.00 26.59 271 ALA A CA 1
ATOM 2226 C C . ALA A 1 271 ? 13.543 -11.516 -32.208 1.00 26.59 271 ALA A C 1
ATOM 2228 O O . ALA A 1 271 ? 14.231 -12.195 -32.971 1.00 26.59 271 ALA A O 1
ATOM 2229 N N . LEU A 1 272 ? 13.737 -11.563 -30.886 1.00 26.77 272 LEU A N 1
ATOM 2230 C CA . LEU A 1 272 ? 14.764 -12.398 -30.261 1.00 26.77 272 LEU A CA 1
ATOM 2231 C C . LEU A 1 272 ? 14.223 -13.812 -30.010 1.00 26.77 272 LEU A C 1
ATOM 2233 O O . LEU A 1 272 ? 13.834 -14.178 -28.902 1.00 26.77 272 LEU A O 1
ATOM 2237 N N . LYS A 1 273 ? 14.228 -14.639 -31.064 1.00 27.53 273 LYS A N 1
ATOM 2238 C CA . LYS A 1 273 ? 14.223 -16.101 -30.910 1.00 27.53 273 LYS A CA 1
ATOM 2239 C C . LYS A 1 273 ? 15.513 -16.505 -30.199 1.00 27.53 273 LYS A C 1
ATOM 2241 O O . LYS A 1 273 ? 16.560 -16.627 -30.829 1.00 27.53 273 LYS A O 1
ATOM 2246 N N . VAL A 1 274 ? 15.429 -16.737 -28.893 1.00 27.08 274 VAL A N 1
ATOM 2247 C CA . VAL A 1 274 ? 16.487 -17.415 -28.142 1.00 27.08 274 VAL A CA 1
ATOM 2248 C C . VAL A 1 274 ? 16.543 -18.858 -28.644 1.00 27.08 274 VAL A C 1
ATOM 2250 O O . VAL A 1 274 ? 15.671 -19.669 -28.333 1.00 27.08 274 VAL A O 1
ATOM 2253 N N . ARG A 1 275 ? 17.539 -19.173 -29.480 1.00 24.05 275 ARG A N 1
ATOM 2254 C CA . ARG A 1 275 ? 17.967 -20.560 -29.678 1.00 24.05 275 ARG A CA 1
ATOM 2255 C C . ARG A 1 275 ? 18.700 -20.973 -28.412 1.00 24.05 275 ARG A C 1
ATOM 2257 O O . ARG A 1 275 ? 19.715 -20.376 -28.070 1.00 24.05 275 ARG A O 1
ATOM 2264 N N . VAL A 1 276 ? 18.147 -21.963 -27.730 1.00 28.20 276 VAL A N 1
ATOM 2265 C CA . VAL A 1 276 ? 18.828 -22.666 -26.649 1.00 28.20 276 VAL A CA 1
ATOM 2266 C C . VAL A 1 276 ? 19.849 -23.593 -27.311 1.00 28.20 276 VAL A C 1
ATOM 2268 O O . VAL A 1 276 ? 19.452 -24.481 -28.068 1.00 28.20 276 VAL A O 1
ATOM 2271 N N . CYS A 1 277 ? 21.132 -23.333 -27.074 1.00 31.55 277 CYS A N 1
ATOM 2272 C CA . CYS A 1 277 ? 22.207 -24.314 -27.193 1.00 31.55 277 CYS A CA 1
ATOM 2273 C C . CYS A 1 277 ? 22.694 -24.619 -25.779 1.00 31.55 277 CYS A C 1
ATOM 2275 O O . CYS A 1 277 ? 22.808 -23.645 -24.998 1.00 31.55 277 CYS A O 1
#

Foldseek 3Di:
DDDDDDDDCVVVDDDPPPQADPQWEFEAEPVRHTDDIDGLVVLVVCVVVVQWDFDDDPRHYTYGPDDPPPPPVPDPPDPDQQAALAPRDSQFDDKDQLQDPLQLVPDPPVVVVVSVLRIGTHHPVLVLVVLLLVLLVLQVLCVVLVFDHDLVLLVVLLVLLVCCQPVVVVDDPVSNVSSVSSNQSCQCRNVVHHDDDDNVVSVVSNPDDSVVNPSTGNNSSQVCQCPPNVHDVVVSVSSLVSVLVSHDPVSNVVSVCVVPVCVVVVVVVVPDPDDDD

Organism: NCBI:txid67801

Sequence (277 aa):
FHQLQPVHYSNLLDRFEVHCPSDKCLLLAPDDEFVCLVDKSKGEWYLKEHLGTKVDCEDFTVRVKHFPPIQTIGYYQGLNVTQCHICGETDAFVHKPVVPHEYSKHFPVKLQLYIARDVIFLCLKCVRLGDISDLKMYNKLRKMCGAPYSYFQRQRVKKAATMLLNEGEQMSEESRQYHEAFVSDYYTNYVNKKVKINRRILKEISEEDPTCYLRAHGHAVVQKFERELGGLLELTHLWRTHFGEQIGMDSYVLASLLWSEESSLHTRVTALKVRVC

Secondary structure (DSSP, 8-state):
-PPPPP--GGGS------PPPTTEEEEE-TTS-EEEEEEHHHHHHHHHTTSEEEEETTTTEEEES---S---TTTSSS------TTT--S---EEEESS-HHHHTTS-HHHHHHHTT-EEEE-HHHHHHHHHHHHHHHHHHHHHHT----HHHHHHHHHHHHHHHHTTTTS-HHHHHHHHHHHHHIIIIIS-------HHHHHHHHH--GGGGTTTHHHHHHHHHHHTSS-HHHHHHHHHHHHHTTS-HHHHHHHHHHHHGGGGTHHHHTT------

pLDDT: mean 72.54, std 21.04, range [24.05, 97.38]